Protein 7QOE (pdb70)

Foldseek 3Di:
DDFDDPDQAGDLNVVLLVVLCVQQVPPADFPDPHRPQVLLVQLLVQLVVVVHGNLLSSLSSCLCCQVPGPHPVVLVVCCVRPNDSSSVLSVLLDAPDPVVRLVVNLVSLLPDPDLSNLQSNLSSVLSVLVVLVVVCVPPNPVSQVRDPDGPVVVLVSLVSSLVSSVVSVHPPVRSVSSVVSSVVSVD

Nearest PDB structures (foldseek):
  7qoe-assembly1_A-2  TM=1.005E+00  e=1.254E-26  Leptospira levettii
  7qoc-assembly1_B  TM=9.471E-01  e=1.062E-11  Corynebacterium glutamicum ATCC 13032
  7qod-assembly1_B  TM=9.017E-01  e=1.263E-10  Corynebacterium glutamicum ATCC 13032
  4yf1-assembly2_D  TM=8.530E-01  e=5.612E-07  Listeria monocytogenes EGD-e
  7p1y-assembly2_DDD  TM=7.737E-01  e=1.092E-03  Treponema denticola ATCC 35405

Structure (mmCIF, N/CA/C/O backbone):
data_7QOE
#
_entry.id   7QOE
#
_cell.length_a   98.708
_cell.length_b   98.708
_cell.length_c   40.086
_cell.angle_alpha   90.000
_cell.angle_beta   90.000
_cell.angle_gamma   90.000
#
_symmetry.space_group_name_H-M   'P 42 21 2'
#
loop_
_entity.id
_entity.type
_entity.pdbx_description
1 polymer 'HDc domain-containing protein'
2 non-polymer 'MANGANESE (II) ION'
3 water water
#
loop_
_atom_site.group_PDB
_atom_site.id
_atom_site.type_symbol
_atom_site.label_atom_id
_atom_site.label_alt_id
_atom_site.label_comp_id
_atom_site.label_asym_id
_atom_site.label_entity_id
_atom_site.label_seq_id
_atom_site.pdbx_PDB_ins_code
_atom_site.Cartn_x
_atom_site.Cartn_y
_atom_site.Cartn_z
_atom_site.occupancy
_atom_site.B_iso_or_equiv
_atom_site.auth_seq_id
_atom_site.auth_comp_id
_atom_site.auth_asym_id
_atom_site.auth_atom_id
_atom_site.pdbx_PDB_model_num
ATOM 1 N N . GLN A 1 4 ? 91.624 25.194 3.336 1.00 51.95 4 GLN A N 1
ATOM 2 C CA . GLN A 1 4 ? 90.535 24.280 3.676 1.00 45.62 4 GLN A CA 1
ATOM 3 C C . GLN A 1 4 ? 90.615 23.931 5.157 1.00 44.79 4 GLN A C 1
ATOM 4 O O . GLN A 1 4 ? 90.286 22.819 5.580 1.00 42.27 4 GLN A O 1
ATOM 17 N N . VAL A 1 5 ? 91.073 24.904 5.946 1.00 39.95 5 VAL A N 1
ATOM 18 C CA . VAL A 1 5 ? 91.126 24.732 7.390 1.00 36.36 5 VAL A CA 1
ATOM 19 C C . VAL A 1 5 ? 89.732 24.442 7.929 1.00 34.22 5 VAL A C 1
ATOM 20 O O . VAL A 1 5 ? 88.740 25.042 7.500 1.00 38.56 5 VAL A O 1
ATOM 33 N N . ASP A 1 6 ? 89.646 23.511 8.874 1.00 31.53 6 ASP A N 1
ATOM 34 C CA . ASP A 1 6 ? 88.404 23.288 9.609 1.00 32.75 6 ASP A CA 1
ATOM 35 C C . ASP A 1 6 ? 88.440 24.152 10.863 1.00 32.06 6 ASP A C 1
ATOM 36 O O . ASP A 1 6 ? 89.249 23.912 11.768 1.00 33.07 6 ASP A O 1
ATOM 45 N N . SER A 1 7 ? 87.571 25.156 10.923 1.00 34.14 7 SER A N 1
ATOM 46 C CA . SER A 1 7 ? 87.529 26.011 12.100 1.00 32.06 7 SER A CA 1
ATOM 47 C C . SER A 1 7 ? 87.066 25.219 13.322 1.00 30.72 7 SER A C 1
ATOM 48 O O . SER A 1 7 ? 86.469 24.142 13.215 1.00 32.43 7 SER A O 1
ATOM 56 N N . TYR A 1 8 ? 87.340 25.778 14.498 1.00 27.87 8 TYR A N 1
ATOM 57 C CA . TYR A 1 8 ? 87.029 25.105 15.755 1.00 26.36 8 TYR A CA 1
ATOM 58 C C . TYR A 1 8 ? 85.554 25.290 16.104 1.00 28.77 8 TYR A C 1
ATOM 59 O O . TYR A 1 8 ? 85.086 26.423 16.277 1.00 28.16 8 TYR A O 1
ATOM 77 N N . ARG A 1 9 ? 84.838 24.173 16.211 1.00 29.85 9 ARG A N 1
ATOM 78 C CA . ARG A 1 9 ? 83.447 24.152 16.648 1.00 32.23 9 ARG A CA 1
ATOM 79 C C . ARG A 1 9 ? 82.591 25.234 15.987 1.00 32.12 9 ARG A C 1
ATOM 80 O O . ARG A 1 9 ? 81.967 26.052 16.679 1.00 33.65 9 ARG A O 1
ATOM 101 N N . PRO A 1 10 ? 82.547 25.281 14.657 1.00 32.99 10 PRO A N 1
ATOM 102 C CA . PRO A 1 10 ? 81.609 26.192 13.991 1.00 31.67 10 PRO A CA 1
ATOM 103 C C . PRO A 1 10 ? 80.185 25.698 14.169 1.00 30.34 10 PRO A C 1
ATOM 104 O O . PRO A 1 10 ? 79.929 24.499 14.314 1.00 33.50 10 PRO A O 1
ATOM 115 N N . LYS A 1 11 ? 79.241 26.637 14.143 1.00 31.63 11 LYS A N 1
ATOM 116 C CA . LYS A 1 11 ? 77.851 26.237 14.315 1.00 31.92 11 LYS A CA 1
ATOM 117 C C . LYS A 1 11 ? 77.417 25.292 13.195 1.00 27.98 11 LYS A C 1
ATOM 118 O O . LYS A 1 11 ? 76.780 24.268 13.456 1.00 31.48 11 LYS A O 1
ATOM 137 N N . LEU A 1 12 ? 77.765 25.611 11.942 1.00 26.30 12 LEU A N 1
ATOM 138 C CA . LEU A 1 12 ? 77.410 24.793 10.780 1.00 23.40 12 LEU A CA 1
ATOM 139 C C . LEU A 1 12 ? 78.710 24.212 10.231 1.00 24.46 12 LEU A C 1
ATOM 140 O O . LEU A 1 12 ? 79.453 24.893 9.514 1.00 26.58 12 LEU A O 1
ATOM 156 N N . GLY A 1 13 ? 78.973 22.951 10.577 1.00 23.40 13 GLY A N 1
ATOM 157 C CA . GLY A 1 13 ? 80.255 22.324 10.328 1.00 23.76 13 GLY A CA 1
ATOM 158 C C . GLY A 1 13 ? 80.208 21.088 9.450 1.00 23.28 13 GLY A C 1
ATOM 159 O O . GLY A 1 13 ? 79.425 21.038 8.497 1.00 22.19 13 GLY A O 1
ATOM 163 N N A LYS A 1 14 ? 81.029 20.081 9.779 0.52 24.30 14 LYS A N 1
ATOM 164 N N B LYS A 1 14 ? 81.029 20.084 9.783 0.48 24.34 14 LYS A N 1
ATOM 165 C CA A LYS A 1 14 ? 81.242 18.950 8.879 0.52 24.79 14 LYS A CA 1
ATOM 166 C CA B LYS A 1 14 ? 81.246 18.941 8.897 0.48 25.04 14 LYS A CA 1
ATOM 167 C C A LYS A 1 14 ? 79.942 18.241 8.518 0.52 22.18 14 LYS A C 1
ATOM 168 C C B LYS A 1 14 ? 79.941 18.251 8.519 0.48 22.31 14 LYS A C 1
ATOM 169 O O A LYS A 1 14 ? 79.735 17.876 7.352 0.52 21.53 14 LYS A O 1
ATOM 170 O O B LYS A 1 14 ? 79.728 17.905 7.350 0.48 21.46 14 LYS A O 1
ATOM 207 N N . LYS A 1 15 ? 79.067 18.009 9.500 1.00 21.67 15 LYS A N 1
ATOM 208 C CA . LYS A 1 15 ? 77.831 17.283 9.210 1.00 22.25 15 LYS A CA 1
ATOM 209 C C . LYS A 1 15 ? 76.910 18.104 8.314 1.00 18.79 15 LYS A C 1
ATOM 210 O O . LYS A 1 15 ? 76.243 17.553 7.432 1.00 19.66 15 LYS A O 1
ATOM 229 N N . 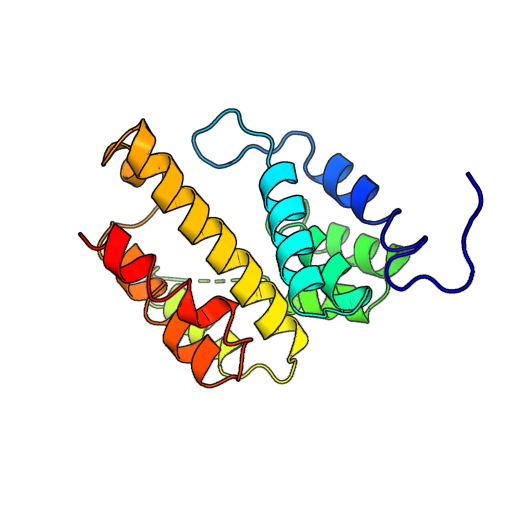PHE A 1 16 ? 76.829 19.416 8.554 1.00 18.59 16 PHE A N 1
ATOM 230 C CA . PHE A 1 16 ? 76.064 20.283 7.663 1.00 18.10 16 PHE A CA 1
ATOM 231 C C . PHE A 1 16 ? 76.614 20.219 6.243 1.00 17.34 16 PHE A C 1
ATOM 232 O O . PHE A 1 16 ? 75.846 20.164 5.271 1.00 18.12 16 PHE A O 1
ATOM 249 N N . ASN A 1 17 ? 77.945 20.216 6.096 1.00 18.53 17 ASN A N 1
ATOM 250 C CA . ASN A 1 17 ? 78.540 20.159 4.756 1.00 18.31 17 ASN A CA 1
ATOM 251 C C . ASN A 1 17 ? 78.239 18.828 4.088 1.00 18.32 17 ASN A C 1
ATOM 252 O O . ASN A 1 17 ? 77.986 18.772 2.878 1.00 19.87 17 ASN A O 1
ATOM 263 N N A GLU A 1 18 ? 78.267 17.743 4.851 0.67 18.69 18 GLU A N 1
ATOM 264 N N B GLU A 1 18 ? 78.239 17.748 4.867 0.33 19.11 18 GLU A N 1
ATOM 265 C CA A GLU A 1 18 ? 77.870 16.449 4.313 0.67 19.39 18 GLU A CA 1
ATOM 266 C CA B GLU A 1 18 ? 77.873 16.434 4.352 0.33 19.64 18 GLU A CA 1
ATOM 267 C C A GLU A 1 18 ? 76.410 16.467 3.883 0.67 17.28 18 GLU A C 1
ATOM 268 C C B GLU A 1 18 ? 76.401 16.375 3.967 0.33 19.16 18 GLU A C 1
ATOM 269 O O A GLU A 1 18 ? 76.049 15.872 2.855 0.67 16.90 18 GLU A O 1
ATOM 270 O O B GLU A 1 18 ? 76.034 15.641 3.039 0.33 22.54 18 GLU A O 1
ATOM 293 N N . ALA A 1 19 ? 75.552 17.147 4.656 1.00 17.72 19 ALA A N 1
ATOM 294 C CA . ALA A 1 19 ? 74.139 17.211 4.303 1.00 17.62 19 ALA A CA 1
ATOM 295 C C . ALA A 1 19 ? 73.907 18.034 3.040 1.00 17.37 19 ALA A C 1
ATOM 296 O O . ALA A 1 19 ? 72.994 17.729 2.259 1.00 18.05 19 ALA A O 1
ATOM 304 N N . LEU A 1 20 ? 74.676 19.110 2.844 1.00 17.46 20 LEU A N 1
ATOM 305 C CA . LEU A 1 20 ? 74.569 19.867 1.596 1.00 17.87 20 LEU A CA 1
ATOM 306 C C . LEU A 1 20 ? 74.784 18.958 0.396 1.00 17.77 20 LEU A C 1
ATOM 307 O O . LEU A 1 20 ? 74.014 18.982 -0.574 1.00 18.21 20 LEU A O 1
ATOM 323 N N . VAL A 1 21 ? 75.841 18.150 0.447 1.00 17.81 21 VAL A N 1
ATOM 324 C CA . VAL A 1 21 ? 76.167 17.268 -0.664 1.00 18.54 21 VAL A CA 1
ATOM 325 C C . VAL A 1 21 ? 75.116 16.182 -0.804 1.00 19.12 21 VAL A C 1
ATOM 326 O O . VAL A 1 21 ? 74.675 15.878 -1.920 1.00 18.87 21 VAL A O 1
ATOM 339 N N . PHE A 1 22 ? 74.706 15.572 0.317 1.00 18.30 22 PHE A N 1
ATOM 340 C CA . PHE A 1 22 ? 73.717 14.501 0.266 1.00 19.01 22 PHE A CA 1
ATOM 341 C C . PHE A 1 22 ? 72.400 14.995 -0.321 1.00 18.61 22 PHE A C 1
ATOM 342 O O . PHE A 1 22 ? 71.812 14.340 -1.192 1.00 19.48 22 PHE A O 1
ATOM 359 N N . ALA A 1 23 ? 71.932 16.164 0.122 1.00 18.26 23 ALA A N 1
ATOM 360 C CA . ALA A 1 23 ? 70.682 16.705 -0.403 1.00 17.63 23 ALA A CA 1
ATOM 361 C C . ALA A 1 23 ? 70.785 16.960 -1.905 1.00 18.01 23 ALA A C 1
ATOM 362 O O . ALA A 1 23 ? 69.857 16.653 -2.666 1.00 18.63 23 ALA A O 1
ATOM 369 N N . SER A 1 24 ? 71.905 17.527 -2.345 1.00 17.67 24 SER A N 1
ATOM 370 C CA . SER A 1 24 ? 72.068 17.854 -3.755 1.00 18.14 24 SER A CA 1
ATOM 371 C C . SER A 1 24 ? 72.174 16.599 -4.606 1.00 18.35 24 SER A C 1
ATOM 372 O O . SER A 1 24 ? 71.613 16.544 -5.709 1.00 19.36 24 SER A O 1
ATOM 380 N N . GLU A 1 25 ? 72.897 15.587 -4.125 1.00 18.99 25 GLU A N 1
ATOM 381 C CA . GLU A 1 25 ? 72.989 14.332 -4.862 1.00 19.76 25 GLU A CA 1
ATOM 382 C C . GLU A 1 25 ? 71.639 13.627 -4.907 1.00 19.70 25 GLU A C 1
ATOM 383 O O . GLU A 1 25 ? 71.213 13.138 -5.962 1.00 21.61 25 GLU A O 1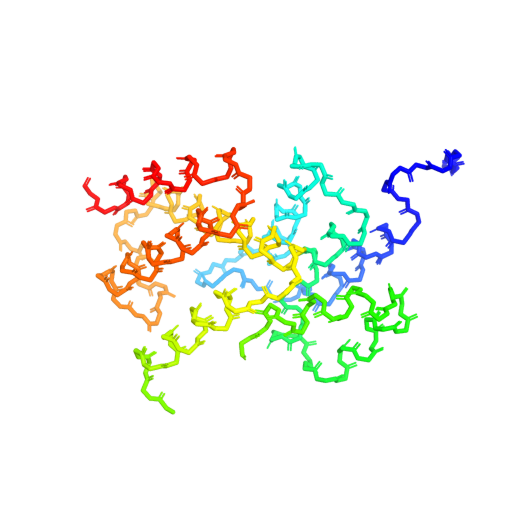
ATOM 395 N N . LEU A 1 26 ? 70.937 13.588 -3.781 1.00 20.23 26 LEU A N 1
ATOM 396 C CA . LEU A 1 26 ? 69.676 12.857 -3.717 1.00 21.26 26 LEU A CA 1
ATOM 397 C C . LEU A 1 26 ? 68.618 13.481 -4.621 1.00 21.17 26 LEU A C 1
ATOM 398 O O . LEU A 1 26 ? 67.855 12.757 -5.273 1.00 23.15 26 LEU A O 1
ATOM 414 N N . HIS A 1 27 ? 68.581 14.813 -4.699 1.00 19.61 27 HIS A N 1
ATOM 415 C CA . HIS A 1 27 ? 67.576 15.550 -5.451 1.00 19.02 27 HIS A CA 1
ATOM 416 C C . HIS A 1 27 ? 68.102 16.075 -6.790 1.00 21.07 27 HIS A C 1
ATOM 417 O O . HIS A 1 27 ? 67.459 16.937 -7.403 1.00 20.34 27 HIS A O 1
ATOM 431 N N . ALA A 1 28 ? 69.232 15.541 -7.268 1.00 20.99 28 ALA A N 1
ATOM 432 C CA . ALA A 1 28 ? 69.913 16.113 -8.430 1.00 21.93 28 ALA A CA 1
ATOM 433 C C . ALA A 1 28 ? 69.024 16.185 -9.662 1.00 22.79 28 ALA A C 1
ATOM 434 O O . ALA A 1 28 ? 69.157 17.115 -10.467 1.00 23.44 28 ALA A O 1
ATOM 441 N N . GLU A 1 29 ? 68.158 15.197 -9.855 1.00 23.36 29 GLU A N 1
ATOM 442 C CA . GLU A 1 29 ? 67.336 15.106 -11.052 1.00 24.59 29 GLU A CA 1
ATOM 443 C C . GLU A 1 29 ? 65.948 15.673 -10.863 1.00 24.16 29 GLU A C 1
ATOM 444 O O . GLU A 1 29 ? 65.170 15.708 -11.823 1.00 26.63 29 GLU A O 1
ATOM 456 N N . GLN A 1 30 ? 65.601 16.073 -9.645 1.00 21.28 30 GLN A N 1
ATOM 457 C CA . GLN A 1 30 ? 64.279 16.597 -9.360 1.00 21.65 30 GLN A CA 1
ATOM 458 C C . GLN A 1 30 ? 64.229 18.069 -9.746 1.00 21.23 30 GLN A C 1
ATOM 459 O O . GLN A 1 30 ? 65.212 18.804 -9.609 1.00 21.30 30 GLN A O 1
ATOM 473 N N A ARG A 1 31 ? 63.078 18.494 -10.244 0.49 21.91 31 ARG A N 1
ATOM 474 N N B ARG A 1 31 ? 63.070 18.499 -10.234 0.51 21.93 31 ARG A N 1
ATOM 475 C CA A ARG A 1 31 ? 62.857 19.880 -10.609 0.49 22.29 31 ARG A CA 1
ATOM 476 C CA B ARG A 1 31 ? 62.854 19.879 -10.635 0.51 22.85 31 ARG A CA 1
ATOM 477 C C A ARG A 1 31 ? 61.727 20.439 -9.757 0.49 22.47 31 ARG A C 1
ATOM 478 C C B ARG A 1 31 ? 61.677 20.454 -9.862 0.51 23.52 31 ARG A C 1
ATOM 479 O O A ARG A 1 31 ? 60.890 19.704 -9.226 0.49 24.14 31 ARG A O 1
ATOM 480 O O B ARG A 1 31 ? 60.741 19.734 -9.496 0.51 25.71 31 ARG A O 1
ATOM 521 N N . ARG A 1 32 ? 61.729 21.758 -9.606 1.00 22.55 32 ARG A N 1
ATOM 522 C CA . ARG A 1 32 ? 60.565 22.435 -9.057 1.00 23.61 32 ARG A CA 1
ATOM 523 C C . ARG A 1 32 ? 59.398 22.194 -10.014 1.00 24.86 32 ARG A C 1
ATOM 524 O O . ARG A 1 32 ? 59.552 22.258 -11.238 1.00 24.66 32 ARG A O 1
ATOM 545 N N . LYS A 1 33 ? 58.234 21.861 -9.459 1.00 28.15 33 LYS A N 1
ATOM 546 C CA . LYS A 1 33 ? 57.114 21.414 -10.284 1.00 28.59 33 LYS A CA 1
ATOM 547 C C . LYS A 1 33 ? 56.795 22.421 -11.384 1.00 27.53 33 LYS A C 1
ATOM 548 O O . LYS A 1 33 ? 56.647 23.620 -11.128 1.00 29.99 33 LYS A O 1
ATOM 567 N N . GLY A 1 34 ? 56.673 21.922 -12.614 1.00 28.13 34 GLY A N 1
ATOM 568 C CA . GLY A 1 34 ? 56.302 22.746 -13.746 1.00 29.12 34 GLY A CA 1
ATOM 569 C C . GLY A 1 34 ? 57.425 23.547 -14.358 1.00 30.45 34 GLY A C 1
ATOM 570 O O . GLY A 1 34 ? 57.164 24.361 -15.258 1.00 32.93 34 GLY A O 1
ATOM 574 N N . THR A 1 35 ? 58.666 23.328 -13.922 1.00 27.54 35 THR A N 1
ATOM 575 C CA . THR A 1 35 ? 59.792 24.150 -14.335 1.00 28.39 35 THR A CA 1
ATOM 576 C C . THR A 1 35 ? 60.992 23.276 -14.674 1.00 26.98 35 THR A C 1
ATOM 577 O O . THR A 1 35 ? 60.974 22.053 -14.490 1.00 27.30 35 THR A O 1
ATOM 588 N N . GLU A 1 36 ? 62.052 23.930 -15.151 1.00 26.22 36 GLU A N 1
ATOM 589 C CA . GLU A 1 36 ? 63.364 23.330 -15.329 1.00 27.00 36 GLU A CA 1
ATOM 590 C C . GLU A 1 36 ? 64.313 23.691 -14.188 1.00 26.32 36 GLU A C 1
ATOM 591 O O . GLU A 1 36 ? 65.522 23.492 -14.315 1.00 29.81 36 GLU A O 1
ATOM 603 N N A ILE A 1 37 ? 63.793 24.216 -13.083 0.65 24.78 37 ILE A N 1
ATOM 604 N N B ILE A 1 37 ? 63.791 24.221 -13.090 0.35 25.24 37 ILE A N 1
ATOM 605 C CA A ILE A 1 37 ? 64.632 24.715 -11.996 0.65 23.10 37 ILE A CA 1
ATOM 606 C CA B ILE A 1 37 ? 64.638 24.712 -12.001 0.35 24.03 37 ILE A CA 1
ATOM 607 C C A ILE A 1 37 ? 65.040 23.553 -11.096 0.65 21.20 37 ILE A C 1
ATOM 608 C C B ILE A 1 37 ? 65.043 23.532 -11.122 0.35 22.06 37 ILE A C 1
ATOM 609 O O A ILE A 1 37 ? 64.169 22.826 -10.600 0.65 20.80 37 ILE A O 1
ATOM 610 O O B ILE A 1 37 ? 64.165 22.790 -10.655 0.35 22.63 37 ILE A O 1
ATOM 641 N N . PRO A 1 38 ? 66.334 23.320 -10.878 1.00 20.92 38 PRO A N 1
ATOM 642 C CA . PRO A 1 38 ? 66.738 22.226 -9.976 1.00 20.34 38 PRO A CA 1
ATOM 643 C C . PRO A 1 38 ? 66.143 22.361 -8.576 1.00 18.79 38 PRO A C 1
ATOM 644 O O . PRO A 1 38 ? 66.168 23.433 -7.965 1.00 19.23 38 PRO A O 1
ATOM 655 N N . TYR A 1 39 ? 65.627 21.245 -8.067 1.00 18.80 39 TYR A N 1
ATOM 656 C CA . TYR A 1 39 ? 64.935 21.264 -6.781 1.00 18.06 39 TYR A CA 1
ATOM 657 C C . TYR A 1 39 ? 65.847 21.677 -5.628 1.00 17.13 39 TYR A C 1
ATOM 658 O O . TYR A 1 39 ? 65.369 22.196 -4.605 1.00 17.95 39 TYR A O 1
ATOM 676 N N . ILE A 1 40 ? 67.150 21.443 -5.754 1.00 17.71 40 ILE A N 1
ATOM 677 C CA . ILE A 1 40 ? 68.076 21.829 -4.692 1.00 18.05 40 ILE A CA 1
ATOM 678 C C . ILE A 1 40 ? 67.937 23.300 -4.341 1.00 16.63 40 ILE A C 1
ATOM 679 O O . ILE A 1 40 ? 68.203 23.691 -3.199 1.00 17.45 40 ILE A O 1
ATOM 695 N N . THR A 1 41 ? 67.498 24.141 -5.278 1.00 17.23 41 THR A N 1
ATOM 696 C CA . THR A 1 41 ? 67.325 25.556 -4.965 1.00 17.65 41 THR A CA 1
ATOM 697 C C . THR A 1 41 ? 66.362 25.747 -3.793 1.00 17.08 41 THR A C 1
ATOM 698 O O . THR A 1 41 ? 66.556 26.646 -2.968 1.00 18.32 41 THR A O 1
ATOM 709 N N . HIS A 1 42 ? 65.286 24.953 -3.744 1.00 17.08 42 HIS A N 1
ATOM 710 C CA . HIS A 1 42 ? 64.312 25.067 -2.659 1.00 17.23 42 HIS A CA 1
ATOM 711 C C . HIS A 1 42 ? 64.951 24.682 -1.334 1.00 16.70 42 HIS A C 1
ATOM 712 O O . HIS A 1 42 ? 64.750 25.352 -0.315 1.00 17.53 42 HIS A O 1
ATOM 726 N N . LEU A 1 43 ? 65.691 23.577 -1.322 1.00 16.78 43 LEU A N 1
ATOM 727 C CA . LEU A 1 43 ? 66.293 23.075 -0.096 1.00 16.31 43 LEU A CA 1
ATOM 728 C C . LEU A 1 43 ? 67.343 24.031 0.448 1.00 16.35 43 LEU A C 1
ATOM 729 O O . LEU A 1 43 ? 67.403 24.259 1.667 1.00 16.56 43 LEU A O 1
ATOM 745 N N . LEU A 1 44 ? 68.144 24.639 -0.430 1.00 16.49 44 LEU A N 1
ATOM 746 C CA . LEU A 1 44 ? 69.125 25.623 0.014 1.00 16.86 44 LEU A CA 1
ATOM 747 C C . LEU A 1 44 ? 68.433 26.838 0.607 1.00 16.32 44 LEU A C 1
ATOM 748 O O . LEU A 1 44 ? 68.874 27.378 1.631 1.00 17.13 44 LEU A O 1
ATOM 764 N N . ALA A 1 45 ? 67.341 27.282 -0.015 1.00 16.29 45 ALA A N 1
ATOM 765 C CA . ALA A 1 45 ? 66.606 28.442 0.473 1.00 16.75 45 ALA A CA 1
ATOM 766 C C . ALA A 1 45 ? 66.014 28.177 1.854 1.00 16.11 45 ALA A C 1
ATOM 767 O O . ALA A 1 45 ? 66.087 29.033 2.746 1.00 17.15 45 ALA A O 1
ATOM 774 N N . VAL A 1 46 ? 65.435 26.991 2.049 1.00 16.59 46 VAL A N 1
ATOM 775 C CA . VAL A 1 46 ? 64.842 26.640 3.339 1.00 16.19 46 VAL A CA 1
ATOM 776 C C . VAL A 1 46 ? 65.919 26.544 4.405 1.00 16.41 46 VAL A C 1
ATOM 777 O O . VAL A 1 46 ? 65.747 27.056 5.522 1.00 17.07 46 VAL A O 1
ATOM 790 N N . ALA A 1 47 ? 67.046 25.906 4.094 1.00 16.67 47 ALA A N 1
ATOM 791 C CA . ALA A 1 47 ? 68.152 25.832 5.047 1.00 16.97 47 ALA A CA 1
ATOM 792 C C . ALA A 1 47 ? 68.637 27.224 5.432 1.00 16.42 47 ALA A C 1
ATOM 793 O O . ALA A 1 47 ? 68.901 27.494 6.613 1.00 17.01 47 ALA A O 1
ATOM 800 N N . SER A 1 48 ? 68.753 28.124 4.453 1.00 16.88 48 SER A N 1
ATOM 801 C CA . SER A 1 48 ? 69.145 29.502 4.721 1.00 16.37 48 SER A CA 1
ATOM 802 C C . SER A 1 48 ? 68.181 30.177 5.685 1.00 16.37 48 SER A C 1
ATOM 803 O O . SER A 1 48 ? 68.612 30.815 6.652 1.00 17.49 48 SER A O 1
ATOM 811 N N . ILE A 1 49 ? 66.875 30.075 5.421 1.00 16.49 49 ILE A N 1
ATOM 812 C CA . ILE A 1 49 ? 65.881 30.710 6.282 1.00 16.44 49 ILE A CA 1
ATOM 813 C C . ILE A 1 49 ? 65.986 30.171 7.705 1.00 16.73 49 ILE A C 1
ATOM 814 O O . ILE A 1 49 ? 65.968 30.935 8.679 1.00 17.94 49 ILE A O 1
ATOM 830 N N . ILE A 1 50 ? 66.111 28.852 7.850 1.00 16.31 50 ILE A N 1
ATOM 831 C CA . ILE A 1 50 ? 66.215 28.256 9.181 1.00 16.14 50 ILE A CA 1
ATOM 832 C C . ILE A 1 50 ? 67.443 28.802 9.893 1.00 16.91 50 ILE A C 1
ATOM 833 O O . ILE A 1 50 ? 67.384 29.167 11.075 1.00 17.95 50 ILE A O 1
ATOM 849 N N . GLY A 1 51 ? 68.583 28.847 9.206 1.00 17.51 51 GLY A N 1
ATOM 850 C CA . GLY A 1 51 ? 69.781 29.404 9.813 1.00 18.02 51 GLY A CA 1
ATOM 851 C C . GLY A 1 51 ? 69.614 30.849 10.239 1.00 17.77 51 GLY A C 1
ATOM 852 O O . GLY A 1 51 ? 70.078 31.249 11.313 1.00 19.43 51 GLY A O 1
ATOM 856 N N . GLU A 1 52 ? 68.942 31.650 9.415 1.00 18.02 52 GLU A N 1
ATOM 857 C CA . GLU A 1 52 ? 68.717 33.054 9.735 1.00 18.57 52 GLU A CA 1
ATOM 858 C C . GLU A 1 52 ? 67.805 33.247 10.940 1.00 20.21 52 GLU A C 1
ATOM 859 O O . GLU A 1 52 ? 67.849 34.314 11.565 1.00 22.73 52 GLU A O 1
ATOM 871 N N . CYS A 1 53 ? 66.979 32.262 11.260 1.00 19.65 53 CYS A N 1
ATOM 872 C CA . CYS A 1 53 ? 66.149 32.274 12.462 1.00 20.61 53 CYS A CA 1
ATOM 873 C C . CYS A 1 53 ? 66.868 31.717 13.678 1.00 21.71 53 CYS A C 1
ATOM 874 O O . CYS A 1 53 ? 66.227 31.492 14.717 1.00 25.92 53 CYS A O 1
ATOM 882 N N . GLY A 1 54 ? 68.173 31.501 13.581 1.00 20.98 54 GLY A N 1
ATOM 883 C CA . GLY A 1 54 ? 68.937 30.975 14.686 1.00 21.97 54 GLY A CA 1
ATOM 884 C C . GLY A 1 54 ? 68.878 29.475 14.818 1.00 22.27 54 GLY A C 1
ATOM 885 O O . GLY A 1 54 ? 69.182 28.938 15.887 1.00 23.73 54 GLY A O 1
ATOM 889 N N . GLY A 1 55 ? 68.487 28.776 13.763 1.00 20.71 55 GLY A N 1
ATOM 890 C CA . GLY A 1 55 ? 68.374 27.339 13.838 1.00 20.27 55 GLY A CA 1
ATOM 891 C C . GLY A 1 55 ? 69.688 26.673 14.191 1.00 19.69 55 GLY A C 1
ATOM 892 O O . GLY A 1 55 ? 70.773 27.137 13.833 1.00 21.02 55 GLY A O 1
ATOM 896 N N . SER A 1 56 ? 69.574 25.546 14.887 1.00 18.71 56 SER A N 1
ATOM 897 C CA . SER A 1 56 ? 70.725 24.722 15.197 1.00 19.80 56 SER A CA 1
ATOM 898 C C . SER A 1 56 ? 71.189 23.972 13.947 1.00 19.48 56 SER A C 1
ATOM 899 O O . SER A 1 56 ? 70.489 23.913 12.925 1.00 19.18 56 SER A O 1
ATOM 907 N N . GLU A 1 57 ? 72.361 23.343 14.046 1.00 20.04 57 GLU A N 1
ATOM 908 C CA . GLU A 1 57 ? 72.834 22.518 12.933 1.00 19.18 57 GLU A CA 1
ATOM 909 C C . GLU A 1 57 ? 71.837 21.410 12.617 1.00 18.30 57 GLU A C 1
ATOM 910 O O . GLU A 1 57 ? 71.543 21.142 11.446 1.00 18.79 57 GLU A O 1
ATOM 922 N N . VAL A 1 58 ? 71.286 20.765 13.645 1.00 18.40 58 VAL A N 1
ATOM 923 C CA . VAL A 1 58 ? 70.296 19.715 13.428 1.00 18.70 58 VAL A CA 1
ATOM 924 C C . VAL A 1 58 ? 69.108 20.266 12.65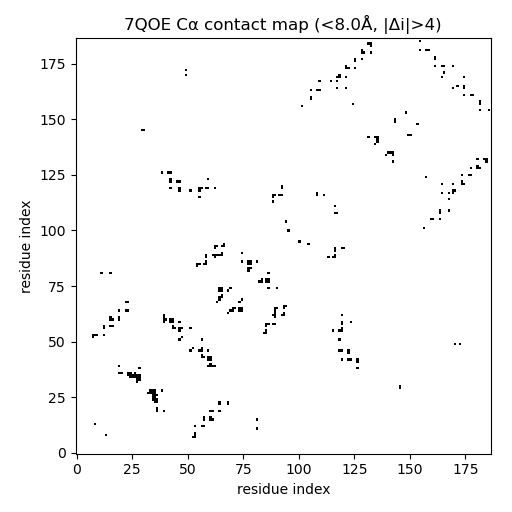1 1.00 17.51 58 VAL A C 1
ATOM 925 O O . VAL A 1 58 ? 68.594 19.629 11.718 1.00 17.90 58 VAL A O 1
ATOM 938 N N . GLU A 1 59 ? 68.664 21.471 13.007 1.00 17.48 59 GLU A N 1
ATOM 939 C CA . GLU A 1 59 ? 67.495 22.048 12.352 1.00 17.56 59 GLU A CA 1
ATOM 940 C C . GLU A 1 59 ? 67.794 22.441 10.903 1.00 16.90 59 GLU A C 1
ATOM 941 O O . GLU A 1 59 ? 66.957 22.236 10.008 1.00 17.35 59 GLU A O 1
ATOM 953 N N . VAL A 1 60 ? 68.966 23.018 10.648 1.00 17.40 60 VAL A N 1
ATOM 954 C CA . VAL A 1 60 ? 69.325 23.393 9.278 1.00 16.41 60 VAL A CA 1
ATOM 955 C C . VAL A 1 60 ? 69.445 22.149 8.416 1.00 15.96 60 VAL A C 1
ATOM 956 O O . VAL A 1 60 ? 68.978 22.129 7.265 1.00 17.37 60 VAL A O 1
ATOM 969 N N . ILE A 1 61 ? 70.057 21.090 8.940 1.00 17.28 61 ILE A N 1
ATOM 970 C CA . ILE A 1 61 ? 70.160 19.837 8.195 1.00 17.07 61 ILE A CA 1
ATOM 971 C C . ILE A 1 61 ? 68.777 19.268 7.905 1.00 16.42 61 ILE A C 1
ATOM 972 O O . ILE A 1 61 ? 68.486 18.832 6.783 1.00 17.45 61 ILE A O 1
ATOM 988 N N . ALA A 1 62 ? 67.906 19.243 8.912 1.00 17.08 62 ALA A N 1
ATOM 989 C CA . ALA A 1 62 ? 66.545 18.788 8.671 1.00 16.62 62 ALA A CA 1
ATOM 990 C C . ALA A 1 62 ? 65.877 19.615 7.574 1.00 17.48 62 ALA A C 1
ATOM 991 O O . ALA A 1 62 ? 65.090 19.085 6.776 1.00 18.23 62 ALA A O 1
ATOM 998 N N . GLY A 1 63 ? 66.178 20.919 7.518 1.00 17.08 63 GLY A N 1
ATOM 999 C CA . GLY A 1 63 ? 65.645 21.743 6.445 1.00 17.33 63 GLY A CA 1
ATOM 1000 C C . GLY A 1 63 ? 66.131 21.299 5.078 1.00 17.20 63 GLY A C 1
ATOM 1001 O O . GLY A 1 63 ? 65.358 21.241 4.116 1.00 17.90 63 GLY A O 1
ATOM 1005 N N . LEU A 1 64 ? 67.427 21.010 4.959 1.00 16.36 64 LEU A N 1
ATOM 1006 C CA . LEU A 1 64 ? 67.943 20.504 3.693 1.00 17.07 64 LEU A CA 1
ATOM 1007 C C . LEU A 1 64 ? 67.273 19.203 3.285 1.00 17.08 64 LEU A C 1
ATOM 1008 O O . LEU A 1 64 ? 67.128 18.930 2.085 1.00 17.73 64 LEU A O 1
ATOM 1024 N N . LEU A 1 65 ? 66.870 18.387 4.251 1.00 17.07 65 LEU A N 1
ATOM 1025 C CA . LEU A 1 65 ? 66.396 17.035 4.006 1.00 17.25 65 LEU A CA 1
ATOM 1026 C C . LEU A 1 65 ? 64.889 16.875 4.181 1.00 17.39 65 LEU A C 1
ATOM 1027 O O . LEU A 1 65 ? 64.390 15.749 4.122 1.00 18.97 65 LEU A O 1
ATOM 1043 N N . HIS A 1 66 ? 64.144 17.973 4.331 1.00 18.93 66 HIS A N 1
ATOM 1044 C CA . HIS A 1 66 ? 62.750 17.837 4.741 1.00 20.13 66 HIS A CA 1
ATOM 1045 C C . HIS A 1 66 ? 61.876 17.202 3.664 1.00 20.14 66 HIS A C 1
ATOM 1046 O O . HIS A 1 66 ? 60.798 16.699 3.993 1.00 21.32 66 HIS A O 1
ATOM 1060 N N . ASP A 1 67 ? 62.295 17.217 2.391 1.00 19.87 67 ASP A N 1
ATOM 1061 C CA . ASP A 1 67 ? 61.543 16.587 1.310 1.00 20.53 67 ASP A CA 1
ATOM 1062 C C . ASP A 1 67 ? 62.147 15.259 0.850 1.00 20.76 67 ASP A C 1
ATOM 1063 O O . ASP A 1 67 ? 61.655 14.665 -0.114 1.00 22.24 67 ASP A O 1
ATOM 1072 N N . SER A 1 68 ? 63.158 14.750 1.556 1.00 20.80 68 SER A N 1
ATOM 1073 C CA A SER A 1 68 ? 63.920 13.610 1.059 0.63 21.34 68 SER A CA 1
ATOM 1074 C CA B SER A 1 68 ? 63.919 13.612 1.051 0.37 21.04 68 SER A CA 1
ATOM 1075 C C . SER A 1 68 ? 63.145 12.306 1.186 1.00 21.98 68 SER A C 1
ATOM 1076 O O . SER A 1 68 ? 63.285 11.411 0.347 1.00 23.17 68 SER A O 1
ATOM 1091 N N . VAL A 1 69 ? 62.366 12.155 2.260 1.00 23.15 69 VAL A N 1
ATOM 1092 C CA . VAL A 1 69 ? 61.603 10.924 2.461 1.00 24.95 69 VAL A CA 1
ATOM 1093 C C . VAL A 1 69 ? 60.382 10.901 1.551 1.00 25.29 69 VAL A C 1
ATOM 1094 O O . VAL A 1 69 ? 60.083 9.880 0.915 1.00 26.26 69 VAL A O 1
ATOM 1107 N N . GLU A 1 70 ? 59.686 12.035 1.440 1.00 25.81 70 GLU A N 1
ATOM 1108 C CA . GLU A 1 70 ? 58.519 12.114 0.569 1.00 28.15 70 GLU A CA 1
ATOM 1109 C C . GLU A 1 70 ? 58.899 11.908 -0.892 1.00 26.04 70 GLU A C 1
ATOM 1110 O O . GLU A 1 70 ? 58.228 11.164 -1.617 1.00 28.90 70 GLU A O 1
ATOM 1122 N N . ASP A 1 71 ? 59.969 12.569 -1.348 1.00 25.12 71 ASP A N 1
ATOM 1123 C CA . ASP A 1 71 ? 60.252 12.659 -2.778 1.00 25.52 71 ASP A CA 1
ATOM 1124 C C . ASP A 1 71 ? 61.385 11.755 -3.256 1.00 25.02 71 ASP A C 1
ATOM 1125 O O . ASP A 1 71 ? 61.525 11.558 -4.474 1.00 24.79 71 ASP A O 1
ATOM 1134 N N . GLN A 1 72 ? 62.219 11.232 -2.357 1.00 25.06 72 GLN A N 1
ATOM 1135 C CA . GLN A 1 72 ? 63.452 10.574 -2.781 1.00 23.64 72 GLN A CA 1
ATOM 1136 C C . GLN A 1 72 ? 63.745 9.297 -2.005 1.00 24.27 72 GLN A C 1
ATOM 1137 O O . GLN A 1 72 ? 64.900 9.014 -1.668 1.00 26.18 72 GLN A O 1
ATOM 1151 N N . GLY A 1 73 ? 62.720 8.490 -1.730 1.00 26.92 73 GLY A N 1
ATOM 1152 C CA . GLY A 1 73 ? 62.981 7.112 -1.367 1.00 26.70 73 GLY A CA 1
ATOM 1153 C C . GLY A 1 73 ? 62.373 6.571 -0.086 1.00 28.04 73 GLY A C 1
ATOM 1154 O O . GLY A 1 73 ? 62.660 5.430 0.291 1.00 31.11 73 GLY A O 1
ATOM 1158 N N . GLY A 1 74 ? 61.570 7.366 0.615 1.00 26.96 74 GLY A N 1
ATOM 1159 C CA . GLY A 1 74 ? 60.780 6.817 1.705 1.00 27.95 74 GLY A CA 1
ATOM 1160 C C . GLY A 1 74 ? 61.626 6.255 2.832 1.00 27.02 74 GLY A C 1
ATOM 1161 O O . GLY A 1 74 ? 62.601 6.865 3.281 1.00 26.14 74 GLY A O 1
ATOM 1165 N N . GLN A 1 75 ? 61.249 5.065 3.304 1.00 30.22 75 GLN A N 1
ATOM 1166 C CA . GLN A 1 75 ? 61.841 4.535 4.531 1.00 30.30 75 GLN A CA 1
ATOM 1167 C C . GLN A 1 75 ? 63.311 4.173 4.349 1.00 27.20 75 GLN A C 1
ATOM 1168 O O . GLN A 1 75 ? 64.099 4.315 5.291 1.00 26.62 75 GLN A O 1
ATOM 1182 N N . GLU A 1 76 ? 63.714 3.739 3.152 1.00 28.03 76 GLU A N 1
ATOM 1183 C CA . GLU A 1 76 ? 65.126 3.431 2.935 1.00 27.92 76 GLU A CA 1
ATOM 1184 C C . GLU A 1 76 ? 65.975 4.694 3.027 1.00 26.20 76 GLU A C 1
ATOM 1185 O O . GLU A 1 76 ? 67.092 4.670 3.560 1.00 24.72 76 GLU A O 1
ATOM 1197 N N . THR A 1 77 ? 65.455 5.814 2.525 1.00 23.55 77 THR A N 1
ATOM 1198 C CA . THR A 1 77 ? 66.166 7.083 2.646 1.00 22.30 77 THR A CA 1
ATOM 1199 C C . THR A 1 77 ? 66.200 7.558 4.094 1.00 21.49 77 THR A C 1
ATOM 1200 O O . THR A 1 77 ? 67.217 8.088 4.554 1.00 22.15 77 THR A O 1
ATOM 1211 N N . LEU A 1 78 ? 65.114 7.351 4.840 1.00 21.95 78 LEU A N 1
ATOM 1212 C CA . LEU A 1 78 ? 65.123 7.699 6.256 1.00 21.98 78 LEU A CA 1
ATOM 1213 C C . LEU A 1 78 ? 66.236 6.964 6.992 1.00 21.51 78 LEU A C 1
ATOM 1214 O O . LEU A 1 78 ? 66.916 7.543 7.848 1.00 21.58 78 LEU A O 1
ATOM 1230 N N . GLU A 1 79 ? 66.447 5.690 6.659 1.00 22.55 79 GLU A N 1
ATOM 1231 C CA . GLU A 1 79 ? 67.504 4.929 7.317 1.00 22.70 79 GLU A CA 1
ATOM 1232 C C . GLU A 1 79 ? 68.876 5.500 6.981 1.00 21.32 79 GLU A C 1
ATOM 1233 O O . GLU A 1 79 ? 69.753 5.571 7.851 1.00 21.91 79 GLU A O 1
ATOM 1245 N N . ILE A 1 80 ? 69.078 5.929 5.734 1.00 21.54 80 ILE A N 1
ATOM 1246 C CA . ILE A 1 80 ? 70.337 6.574 5.376 1.00 22.33 80 ILE A CA 1
ATOM 1247 C C . ILE A 1 80 ? 70.520 7.868 6.164 1.00 20.91 80 ILE A C 1
ATOM 1248 O O . ILE A 1 80 ? 71.632 8.188 6.606 1.00 20.86 80 ILE A O 1
ATOM 1264 N N . ILE A 1 81 ? 69.441 8.645 6.330 1.00 20.10 81 ILE A N 1
ATOM 1265 C CA . ILE A 1 81 ? 69.523 9.879 7.108 1.00 19.69 81 ILE A CA 1
ATOM 1266 C C . ILE A 1 81 ? 69.956 9.581 8.536 1.00 19.47 81 ILE A C 1
ATOM 1267 O O . ILE A 1 81 ? 70.812 10.274 9.096 1.00 19.66 81 ILE A O 1
ATOM 1283 N N . LYS A 1 82 ? 69.398 8.527 9.136 1.00 19.69 82 LYS A N 1
ATOM 1284 C CA . LYS A 1 82 ? 69.806 8.143 10.482 1.00 20.07 82 LYS A CA 1
ATOM 1285 C C . LYS A 1 82 ? 71.292 7.820 10.513 1.00 19.99 82 LYS A C 1
ATOM 1286 O O . LYS A 1 82 ? 72.021 8.233 11.427 1.00 21.18 82 LYS A O 1
ATOM 1305 N N . GLN A 1 83 ? 71.756 7.050 9.525 1.00 20.08 83 GLN A N 1
ATOM 1306 C CA . GLN A 1 83 ? 73.153 6.629 9.507 1.00 20.46 83 GLN A CA 1
ATOM 1307 C C . GLN A 1 83 ? 74.093 7.814 9.361 1.00 19.85 83 GLN A C 1
ATOM 1308 O O . GLN A 1 83 ? 75.143 7.864 10.010 1.00 21.12 83 GLN A O 1
ATOM 1322 N N . LYS A 1 84 ? 73.746 8.770 8.501 1.00 19.81 84 LYS A N 1
ATOM 1323 C CA . LYS A 1 84 ? 74.645 9.878 8.240 1.00 19.71 84 LYS A CA 1
ATOM 1324 C C . LYS A 1 84 ? 74.508 11.010 9.240 1.00 19.11 84 LYS A C 1
ATOM 1325 O O . LYS A 1 84 ? 75.518 11.622 9.599 1.00 21.99 84 LYS A O 1
ATOM 1344 N N . PHE A 1 85 ? 73.276 11.319 9.671 1.00 18.29 85 PHE A N 1
ATOM 1345 C CA . PHE A 1 85 ? 72.974 12.547 10.394 1.00 18.77 85 PHE A CA 1
ATOM 1346 C C . PHE A 1 85 ? 72.316 12.325 11.737 1.00 18.75 85 PHE A C 1
ATOM 1347 O O . PHE A 1 85 ? 72.153 13.295 12.481 1.00 20.14 85 PHE A O 1
ATOM 1364 N N . GLY A 1 86 ? 71.974 11.093 12.081 1.00 19.61 86 GLY A N 1
ATOM 1365 C CA . GLY A 1 86 ? 71.459 10.770 13.393 1.00 19.64 86 GLY A CA 1
ATOM 1366 C C . GLY A 1 86 ? 69.942 10.757 13.440 1.00 19.65 86 GLY A C 1
ATOM 1367 O O . GLY A 1 86 ? 69.239 11.206 12.525 1.00 19.91 86 GLY A O 1
ATOM 1371 N N . ASN A 1 87 ? 69.443 10.247 14.564 1.00 20.77 87 ASN A N 1
ATOM 1372 C CA . ASN A 1 87 ? 68.014 10.044 14.716 1.00 20.63 87 ASN A CA 1
ATOM 1373 C C . ASN A 1 87 ? 67.246 11.321 15.009 1.00 20.30 87 ASN A C 1
ATOM 1374 O O . ASN A 1 87 ? 66.051 11.369 14.724 1.00 21.83 87 ASN A O 1
ATOM 1385 N N . GLU A 1 88 ? 67.885 12.348 15.571 1.00 20.43 88 GLU A N 1
ATOM 1386 C CA . GLU A 1 88 ? 67.162 13.591 15.817 1.00 20.06 88 GLU A CA 1
ATOM 1387 C C . GLU A 1 88 ? 66.783 14.264 14.502 1.00 19.69 88 GLU A C 1
ATOM 1388 O O . GLU A 1 88 ? 65.637 14.696 14.317 1.00 20.55 88 GLU A O 1
ATOM 1400 N N . VAL A 1 89 ? 67.742 14.372 13.580 1.00 18.76 89 VAL A N 1
ATOM 1401 C CA . VAL A 1 89 ? 67.432 14.872 12.246 1.00 18.69 89 VAL A CA 1
ATOM 1402 C C . VAL A 1 89 ? 66.345 14.016 11.612 1.00 18.61 89 VAL A C 1
ATOM 1403 O O . VAL A 1 89 ? 65.365 14.530 11.053 1.00 19.05 89 VAL A O 1
ATOM 1416 N N . ALA A 1 90 ? 66.512 12.691 11.666 1.00 19.46 90 ALA A N 1
ATOM 1417 C CA . ALA A 1 90 ? 65.543 11.811 11.014 1.00 19.85 90 ALA A CA 1
ATOM 1418 C C . ALA A 1 90 ? 64.145 12.018 11.589 1.00 19.62 90 ALA A C 1
ATOM 1419 O O . ALA A 1 90 ? 63.155 12.027 10.848 1.00 20.51 90 ALA A O 1
ATOM 1426 N N . GLU A 1 91 ? 64.044 12.222 12.906 1.00 20.04 91 GLU A N 1
ATOM 1427 C CA . GLU A 1 91 ? 62.740 12.394 13.528 1.00 20.52 91 GLU A CA 1
ATOM 1428 C C . GLU A 1 91 ? 62.067 13.694 13.106 1.00 19.79 91 GLU A C 1
ATOM 1429 O O . GLU A 1 91 ? 60.837 13.724 12.955 1.00 21.34 91 GLU A O 1
ATOM 1441 N N . ILE A 1 92 ? 62.839 14.765 12.892 1.00 19.21 92 ILE A N 1
ATOM 1442 C CA . ILE A 1 92 ? 62.247 15.996 12.388 1.00 19.45 92 ILE A CA 1
ATOM 1443 C C . ILE A 1 92 ? 61.736 15.780 10.979 1.00 19.84 92 ILE A C 1
ATOM 1444 O O . ILE A 1 92 ? 60.606 16.153 10.644 1.00 20.48 92 ILE A O 1
ATOM 1460 N N . VAL A 1 93 ? 62.563 15.156 10.137 1.00 18.78 93 VAL A N 1
ATOM 1461 C CA . VAL A 1 93 ? 62.174 14.912 8.752 1.00 20.54 93 VAL A CA 1
ATOM 1462 C C . VAL A 1 93 ? 60.904 14.074 8.698 1.00 21.05 93 VAL A C 1
ATOM 1463 O O . VAL A 1 93 ? 59.971 14.377 7.945 1.00 22.33 93 VAL A O 1
ATOM 1476 N N . LEU A 1 94 ? 60.848 13.006 9.492 1.00 21.70 94 LEU A N 1
ATOM 1477 C CA . LEU A 1 94 ? 59.682 12.133 9.458 1.00 24.09 94 LEU A CA 1
ATOM 1478 C C . LEU A 1 94 ? 58.436 12.866 9.938 1.00 24.64 94 LEU A C 1
ATOM 1479 O O . LEU A 1 94 ? 57.360 12.723 9.349 1.00 25.18 94 LEU A O 1
ATOM 1495 N N . GLU A 1 95 ? 58.562 13.671 11.000 1.00 24.69 95 GLU A N 1
ATOM 1496 C CA . GLU A 1 95 ? 57.392 14.375 11.515 1.00 25.79 95 GLU A CA 1
ATOM 1497 C C . GLU A 1 95 ? 56.919 15.458 10.547 1.00 26.23 95 GLU A C 1
ATOM 1498 O O . GLU A 1 95 ? 55.728 15.797 10.527 1.00 29.82 95 GLU A O 1
ATOM 1510 N N . CYS A 1 96 ? 57.831 16.015 9.748 1.00 25.08 96 CYS A N 1
ATOM 1511 C CA . CYS A 1 96 ? 57.432 16.958 8.711 1.00 26.81 96 CYS A CA 1
ATOM 1512 C C . CYS A 1 96 ? 56.718 16.263 7.561 1.00 26.79 96 CYS A C 1
ATOM 1513 O O . CYS A 1 96 ? 55.858 16.869 6.910 1.00 29.15 96 CYS A O 1
ATOM 1521 N N . SER A 1 97 ? 57.063 15.005 7.296 1.00 30.29 97 SER A N 1
ATOM 1522 C CA . SER A 1 97 ? 56.527 14.296 6.144 1.00 31.04 97 SER A CA 1
ATOM 1523 C C . SER A 1 97 ? 55.042 13.997 6.338 1.00 34.80 97 SER A C 1
ATOM 1524 O O . SER A 1 97 ? 54.554 13.837 7.459 1.00 37.23 97 SER A O 1
ATOM 1532 N N . ASP A 1 98 ? 54.322 13.920 5.224 1.00 40.42 98 ASP A N 1
ATOM 1533 C CA . ASP A 1 98 ? 52.871 13.741 5.264 1.00 45.83 98 ASP A CA 1
ATOM 1534 C C . ASP A 1 98 ? 52.486 12.295 4.952 1.00 51.56 98 ASP A C 1
ATOM 1535 O O . ASP A 1 98 ? 52.989 11.692 4.001 1.00 53.78 98 ASP A O 1
ATOM 1544 N N . PRO A 1 105 ? 42.077 8.915 0.614 1.00 57.39 105 PRO A N 1
ATOM 1545 C CA . PRO A 1 105 ? 41.276 9.827 1.444 1.00 53.65 105 PRO A CA 1
ATOM 1546 C C . PRO A 1 105 ? 41.078 11.192 0.780 1.00 47.10 105 PRO A C 1
ATOM 1547 O O . PRO A 1 105 ? 41.988 11.652 0.094 1.00 49.41 105 PRO A O 1
ATOM 1558 N N . PRO A 1 106 ? 39.921 11.828 0.988 1.00 44.90 106 PRO A N 1
ATOM 1559 C CA . PRO A 1 106 ? 39.644 13.092 0.286 1.00 40.93 106 PRO A CA 1
ATOM 1560 C C . PRO A 1 106 ? 40.682 14.156 0.616 1.00 35.56 106 PRO A C 1
ATOM 1561 O O . PRO A 1 106 ? 41.172 14.243 1.743 1.00 34.94 106 PRO A O 1
ATOM 1572 N N . TRP A 1 107 ? 40.990 14.979 -0.383 1.00 33.06 107 TRP A N 1
ATOM 1573 C CA . TRP A 1 107 ? 42.001 16.022 -0.259 1.00 29.97 107 TRP A CA 1
ATOM 1574 C C . TRP A 1 107 ? 41.805 16.868 0.992 1.00 29.26 107 TRP A C 1
ATOM 1575 O O . TRP A 1 107 ? 42.746 17.070 1.771 1.00 28.44 107 TRP A O 1
ATOM 1596 N N A LYS A 1 108 ? 40.591 17.382 1.210 0.53 28.89 108 LYS A N 1
ATOM 1597 N N B LYS A 1 108 ? 40.586 17.373 1.193 0.47 29.83 108 LYS A N 1
ATOM 1598 C CA A LYS A 1 108 ? 40.395 18.311 2.321 0.53 29.71 108 LYS A CA 1
ATOM 1599 C CA B LYS A 1 108 ? 40.317 18.277 2.304 0.47 31.73 108 LYS A CA 1
ATOM 1600 C C A LYS A 1 108 ? 40.571 17.627 3.670 0.53 30.68 108 LYS A C 1
ATOM 1601 C C B LYS A 1 108 ? 40.602 17.613 3.641 0.47 31.69 108 LYS A C 1
ATOM 1602 O O A LYS A 1 108 ? 40.989 18.276 4.638 0.53 31.75 108 LYS A O 1
ATOM 1603 O O B LYS A 1 108 ? 41.123 18.251 4.566 0.47 32.29 108 LYS A O 1
ATOM 1640 N N . GLU A 1 109 ? 40.285 16.326 3.756 1.00 31.78 109 GLU A N 1
ATOM 1641 C CA . GLU A 1 109 ? 40.506 15.620 5.016 1.00 35.10 109 GLU A CA 1
ATOM 1642 C C . GLU A 1 109 ? 41.987 15.348 5.230 1.00 33.03 109 GLU A C 1
ATOM 1643 O O . GLU A 1 109 ? 42.471 15.404 6.364 1.00 33.21 109 GLU A O 1
ATOM 1655 N N . ARG A 1 110 ? 42.729 15.058 4.161 1.00 30.65 110 ARG A N 1
ATOM 1656 C CA . ARG A 1 110 ? 44.175 14.910 4.294 1.00 31.52 110 ARG A CA 1
ATOM 1657 C C . ARG A 1 110 ? 44.821 16.210 4.761 1.00 29.63 110 ARG A C 1
ATOM 1658 O O . ARG A 1 110 ? 45.707 16.198 5.622 1.00 28.93 110 ARG A O 1
ATOM 1679 N N . LYS A 1 111 ? 44.387 17.345 4.215 1.00 27.70 111 LYS A N 1
ATOM 1680 C CA . LYS A 1 111 ? 44.925 18.633 4.635 1.00 26.44 111 LYS A CA 1
ATOM 1681 C C . LYS A 1 111 ? 44.618 18.880 6.106 1.00 27.28 111 LYS A C 1
ATOM 1682 O O . LYS A 1 111 ? 45.490 19.295 6.880 1.00 26.89 111 LYS A O 1
ATOM 1701 N N . THR A 1 112 ? 43.372 18.631 6.507 1.00 28.68 112 THR A N 1
ATOM 1702 C CA . THR A 1 112 ? 42.985 18.823 7.900 1.00 30.81 112 THR A CA 1
ATOM 1703 C C . THR A 1 112 ? 43.805 17.923 8.813 1.00 30.07 112 THR A C 1
ATOM 1704 O O . THR A 1 112 ? 44.236 18.350 9.890 1.00 30.66 112 THR A O 1
ATOM 1715 N N . ALA A 1 113 ? 44.046 16.680 8.396 1.00 28.52 113 ALA A N 1
ATOM 1716 C CA . ALA A 1 113 ? 44.849 15.785 9.223 1.00 28.79 113 ALA A CA 1
ATOM 1717 C C . ALA A 1 113 ? 46.265 16.319 9.388 1.00 27.88 113 ALA A C 1
ATOM 1718 O O . ALA A 1 113 ? 46.830 16.280 10.488 1.00 27.88 113 ALA A O 1
ATOM 1725 N N . TYR A 1 114 ? 46.862 16.834 8.317 1.00 26.11 114 TYR A N 1
ATOM 1726 C CA . TYR A 1 114 ? 48.223 17.348 8.432 1.00 24.78 114 TYR A CA 1
ATOM 1727 C C . TYR A 1 114 ? 48.273 18.600 9.304 1.00 23.93 114 TYR A C 1
ATOM 1728 O O . TYR A 1 114 ? 49.190 18.764 10.123 1.00 24.80 114 TYR A O 1
ATOM 1746 N N . LEU A 1 115 ? 47.286 19.483 9.166 1.00 24.79 115 LEU A N 1
ATOM 1747 C CA . LEU A 1 115 ? 47.221 20.669 10.012 1.00 25.01 115 LEU A CA 1
ATOM 1748 C C . LEU A 1 115 ? 47.131 20.285 11.488 1.00 26.08 115 LEU A C 1
ATOM 1749 O O . LEU A 1 115 ? 47.835 20.847 12.330 1.00 26.20 115 LEU A O 1
ATOM 1765 N N . ASN A 1 116 ? 46.268 19.326 11.813 1.00 26.24 116 ASN A N 1
ATOM 1766 C CA . ASN A 1 116 ? 46.156 18.883 13.202 1.00 27.08 116 ASN A CA 1
ATOM 1767 C C . ASN A 1 116 ? 47.433 18.201 13.670 1.00 26.39 116 ASN A C 1
ATOM 1768 O O . ASN A 1 116 ? 47.814 18.336 14.840 1.00 26.60 116 ASN A O 1
ATOM 1779 N N . HIS A 1 117 ? 48.104 17.470 12.783 1.00 25.27 117 HIS A N 1
ATOM 1780 C CA . HIS A 1 117 ? 49.391 16.857 13.107 1.00 24.59 117 HIS A CA 1
ATOM 1781 C C . HIS A 1 117 ? 50.413 17.909 13.522 1.00 23.42 117 HIS A C 1
ATOM 1782 O O . HIS A 1 117 ? 51.110 17.757 14.538 1.00 23.75 117 HIS A O 1
ATOM 1796 N N . LEU A 1 118 ? 50.509 18.998 12.757 1.00 24.03 118 LEU A N 1
ATOM 1797 C CA . LEU A 1 118 ? 51.415 20.080 13.116 1.00 24.89 118 LEU A CA 1
ATOM 1798 C C . LEU A 1 118 ? 50.985 20.729 14.425 1.00 26.33 118 LEU A C 1
ATOM 1799 O O . LEU A 1 118 ? 51.821 21.017 15.290 1.00 25.92 118 LEU A O 1
ATOM 1815 N N . LYS A 1 119 ? 49.679 20.962 14.582 1.00 25.78 119 LYS A N 1
ATOM 1816 C CA . LYS A 1 119 ? 49.162 21.615 15.778 1.00 28.22 119 LYS A CA 1
ATOM 1817 C C . LYS A 1 119 ? 49.500 20.836 17.033 1.00 28.48 119 LYS A C 1
ATOM 1818 O O . LYS A 1 119 ? 49.732 21.434 18.090 1.00 29.84 119 LYS A O 1
ATOM 1837 N N A GLU A 1 120 ? 49.544 19.513 16.936 0.49 26.45 120 GLU A N 1
ATOM 1838 N N B GLU A 1 120 ? 49.532 19.511 16.950 0.51 26.88 120 GLU A N 1
ATOM 1839 C CA A GLU A 1 120 ? 49.770 18.650 18.085 0.49 27.02 120 GLU A CA 1
ATOM 1840 C CA B GLU A 1 120 ? 49.776 18.680 18.122 0.51 27.79 120 GLU A CA 1
ATOM 1841 C C A GLU A 1 120 ? 51.243 18.339 18.308 0.49 26.68 120 GLU A C 1
ATOM 1842 C C B GLU A 1 120 ? 51.251 18.357 18.325 0.51 27.33 120 GLU A C 1
ATOM 1843 O O A GLU A 1 120 ? 51.583 17.689 19.301 0.49 27.05 120 GLU A O 1
ATOM 1844 O O B GLU A 1 120 ? 51.598 17.704 19.312 0.51 28.40 120 GLU A O 1
ATOM 1867 N N . SER A 1 121 ? 52.126 18.807 17.432 1.00 25.64 121 SER A N 1
ATOM 1868 C CA . SER A 1 121 ? 53.522 18.421 17.514 1.00 25.68 121 SER A CA 1
ATOM 1869 C C . SER A 1 121 ? 54.144 18.895 18.821 1.00 26.00 121 SER A C 1
ATOM 1870 O O . SER A 1 121 ? 53.935 20.028 19.255 1.00 27.73 121 SER A O 1
ATOM 1879 N N . LYS A 1 122 ? 54.976 18.039 19.404 1.00 26.04 122 LYS A N 1
ATOM 1880 C CA . LYS A 1 122 ? 55.745 18.385 20.592 1.00 26.98 122 LYS A CA 1
ATOM 1881 C C . LYS A 1 122 ? 57.167 18.821 20.255 1.00 27.13 122 LYS A C 1
ATOM 1882 O O . LYS A 1 122 ? 57.993 18.985 21.161 1.00 29.42 122 LYS A O 1
ATOM 1901 N N . ASN A 1 123 ? 57.482 19.011 18.973 1.00 26.42 123 ASN A N 1
ATOM 1902 C CA . ASN A 1 123 ? 58.846 19.276 18.510 1.00 25.93 123 ASN A CA 1
ATOM 1903 C C . ASN A 1 123 ? 58.907 20.658 17.864 1.00 24.43 123 ASN A C 1
ATOM 1904 O O . ASN A 1 123 ? 58.527 20.831 16.704 1.00 26.13 123 ASN A O 1
ATOM 1915 N N . GLN A 1 124 ? 59.463 21.639 18.590 1.00 25.49 124 GLN A N 1
ATOM 1916 C CA . GLN A 1 124 ? 59.561 22.992 18.047 1.00 24.93 124 GLN A CA 1
ATOM 1917 C C . GLN A 1 124 ? 60.388 23.019 16.769 1.00 23.15 124 GLN A C 1
ATOM 1918 O O . GLN A 1 124 ? 60.165 23.882 15.898 1.00 24.27 124 GLN A O 1
ATOM 1932 N N . SER A 1 125 ? 61.339 22.085 16.633 1.00 22.22 125 SER A N 1
ATOM 1933 C CA . SER A 1 125 ? 62.130 22.036 15.413 1.00 20.22 125 SER A CA 1
ATOM 1934 C C . SER A 1 125 ? 61.253 21.771 14.204 1.00 20.24 125 SER A C 1
ATOM 1935 O O . SER A 1 125 ? 61.533 22.289 13.123 1.00 21.08 125 SER A O 1
ATOM 1943 N N . VAL A 1 126 ? 60.195 20.974 14.364 1.00 19.90 126 VAL A N 1
ATOM 1944 C CA . VAL A 1 126 ? 59.299 20.698 13.249 1.00 19.36 126 VAL A CA 1
ATOM 1945 C C . VAL A 1 126 ? 58.600 21.978 12.808 1.00 19.07 126 VAL A C 1
ATOM 1946 O O . VAL A 1 126 ? 58.444 22.240 11.609 1.00 19.55 126 VAL A O 1
ATOM 1959 N N . ILE A 1 127 ? 58.150 22.791 13.761 1.00 19.49 127 ILE A N 1
ATOM 1960 C CA . ILE A 1 127 ? 57.484 24.045 13.428 1.00 19.58 127 ILE A CA 1
ATOM 1961 C C . ILE A 1 127 ? 58.426 24.992 12.690 1.00 19.19 127 ILE A C 1
ATOM 1962 O O . ILE A 1 127 ? 58.028 25.652 11.720 1.00 19.29 127 ILE A O 1
ATOM 1978 N N . LEU A 1 128 ? 59.686 25.054 13.102 1.00 19.37 128 LEU A N 1
ATOM 1979 C CA . LEU A 1 128 ? 60.646 25.933 12.445 1.00 18.71 128 LEU A CA 1
ATOM 1980 C C . LEU A 1 128 ? 60.895 25.480 11.005 1.00 18.05 128 LEU A C 1
ATOM 1981 O O . LEU A 1 128 ? 60.853 26.294 10.061 1.00 18.91 128 LEU A O 1
ATOM 1997 N N . VAL A 1 129 ? 61.132 24.179 10.812 1.00 17.70 129 VAL A N 1
ATOM 1998 C CA . VAL A 1 129 ? 61.397 23.660 9.473 1.00 17.24 129 VAL A CA 1
ATOM 1999 C C . VAL A 1 129 ? 60.176 23.846 8.584 1.00 17.50 129 VAL A C 1
ATOM 2000 O O . VAL A 1 129 ? 60.280 24.291 7.436 1.00 18.11 129 VAL A O 1
ATOM 2013 N N . SER A 1 130 ? 59.006 23.480 9.092 1.00 18.03 130 SER A N 1
ATOM 2014 C CA . SER A 1 130 ? 57.767 23.604 8.332 1.00 18.22 130 SER A CA 1
ATOM 2015 C C . SER A 1 130 ? 57.509 25.040 7.900 1.00 17.52 130 SER A C 1
ATOM 2016 O O . SER A 1 130 ? 57.192 25.301 6.728 1.00 18.11 130 SER A O 1
ATOM 2024 N N . SER A 1 131 ? 57.634 25.991 8.822 1.00 19.05 131 SER A N 1
ATOM 2025 C CA . SER A 1 131 ? 57.334 27.378 8.489 1.00 19.39 131 SER A CA 1
ATOM 2026 C C . SER A 1 131 ? 58.328 27.935 7.477 1.00 17.84 131 SER A C 1
ATOM 2027 O O . SER A 1 131 ? 57.938 28.697 6.583 1.00 19.03 131 SER A O 1
ATOM 2035 N N . ALA A 1 132 ? 59.599 27.532 7.556 1.00 17.36 132 ALA A N 1
ATOM 2036 C CA . ALA A 1 132 ? 60.582 27.957 6.562 1.00 17.77 132 ALA A CA 1
ATOM 2037 C C . ALA A 1 132 ? 60.249 27.400 5.175 1.00 16.85 132 ALA A C 1
ATOM 2038 O O . ALA A 1 132 ? 60.360 28.115 4.168 1.00 17.91 132 ALA A O 1
ATOM 2045 N N . ASP A 1 133 ? 59.886 26.126 5.117 1.00 16.85 133 ASP A N 1
ATOM 2046 C CA . ASP A 1 133 ? 59.433 25.485 3.877 1.00 17.63 133 ASP A CA 1
ATOM 2047 C C . ASP A 1 133 ? 58.285 26.265 3.248 1.00 17.29 133 ASP A C 1
ATOM 2048 O O . ASP A 1 133 ? 58.316 26.613 2.057 1.00 17.80 133 ASP A O 1
ATOM 2057 N N . LYS A 1 134 ? 57.264 26.567 4.042 1.00 17.75 134 LYS A N 1
ATOM 2058 C CA . LYS A 1 134 ? 56.095 27.260 3.518 1.00 18.39 134 LYS A CA 1
ATOM 2059 C C . LYS A 1 134 ? 56.423 28.694 3.119 1.00 18.01 134 LYS A C 1
ATOM 2060 O O . LYS A 1 134 ? 55.890 29.198 2.119 1.00 19.09 134 LYS A O 1
ATOM 2079 N N . LEU A 1 135 ? 57.292 29.377 3.874 1.00 17.95 135 LEU A N 1
ATOM 2080 C CA . LEU A 1 135 ? 57.671 30.732 3.480 1.00 17.35 135 LEU A CA 1
ATOM 2081 C C . LEU A 1 135 ? 58.340 30.714 2.114 1.00 17.40 135 LEU A C 1
ATOM 2082 O O . LEU A 1 135 ? 58.016 31.534 1.243 1.00 18.39 135 LEU A O 1
ATOM 2098 N N . HIS A 1 136 ? 59.260 29.774 1.897 1.00 16.94 136 HIS A N 1
ATOM 2099 C CA . HIS A 1 136 ? 59.905 29.718 0.592 1.00 16.77 136 HIS A CA 1
ATOM 2100 C C . HIS A 1 136 ? 58.894 29.420 -0.510 1.00 17.40 136 HIS A C 1
ATOM 2101 O O . HIS A 1 136 ? 58.943 30.019 -1.592 1.00 18.69 136 HIS A O 1
ATOM 2115 N N . ASN A 1 137 ? 57.968 28.501 -0.263 1.00 17.84 137 ASN A N 1
ATOM 2116 C CA . ASN A 1 137 ? 56.961 28.209 -1.276 1.00 18.76 137 ASN A CA 1
ATOM 2117 C C . ASN A 1 137 ? 56.139 29.445 -1.593 1.00 17.70 137 ASN A C 1
ATOM 2118 O O . ASN A 1 137 ? 55.805 29.687 -2.755 1.00 19.44 137 ASN A O 1
ATOM 2129 N N . LEU A 1 138 ? 55.793 30.237 -0.589 1.00 17.93 138 LEU A N 1
ATOM 2130 C CA . LEU A 1 138 ? 55.016 31.453 -0.817 1.00 18.28 138 LEU A CA 1
ATOM 2131 C C . LEU A 1 138 ? 55.810 32.500 -1.590 1.00 18.34 138 LEU A C 1
ATOM 2132 O O . LEU A 1 138 ? 55.276 33.135 -2.511 1.00 19.19 138 LEU A O 1
ATOM 2148 N N . ARG A 1 139 ? 57.076 32.709 -1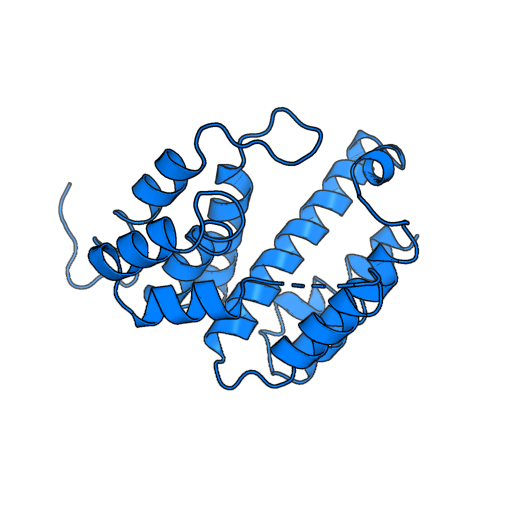.233 1.00 18.61 139 ARG A N 1
ATOM 2149 C CA . ARG A 1 139 ? 57.908 33.630 -1.991 1.00 18.83 139 ARG A CA 1
ATOM 2150 C C . ARG A 1 139 ? 57.991 33.189 -3.443 1.00 18.96 139 ARG A C 1
ATOM 2151 O O . ARG A 1 139 ? 58.000 34.017 -4.361 1.00 19.81 139 ARG A O 1
ATOM 2172 N N . SER A 1 140 ? 58.064 31.881 -3.664 1.00 18.39 140 SER A N 1
ATOM 2173 C CA . SER A 1 140 ? 58.167 31.356 -5.020 1.00 19.11 140 SER A CA 1
ATOM 2174 C C . SER A 1 140 ? 56.893 31.629 -5.813 1.00 19.23 140 SER A C 1
ATOM 2175 O O . SER A 1 140 ? 56.962 31.977 -6.999 1.00 20.60 140 SER A O 1
ATOM 2183 N N . ILE A 1 141 ? 55.723 31.445 -5.210 1.00 18.98 141 ILE A N 1
ATOM 2184 C CA . ILE A 1 141 ? 54.479 31.782 -5.899 1.00 20.48 141 ILE A CA 1
ATOM 2185 C C . ILE A 1 141 ? 54.472 33.258 -6.269 1.00 19.42 141 ILE A C 1
ATOM 2186 O O . ILE A 1 141 ? 54.127 33.638 -7.398 1.00 20.44 141 ILE A O 1
ATOM 2202 N N . LYS A 1 142 ? 54.813 34.118 -5.314 1.00 20.44 142 LYS A N 1
ATOM 2203 C CA . LYS A 1 142 ? 54.821 35.555 -5.566 1.00 20.65 142 LYS A CA 1
ATOM 2204 C C . LYS A 1 142 ? 55.754 35.908 -6.723 1.00 20.77 142 LYS A C 1
ATOM 2205 O O . LYS A 1 142 ? 55.387 36.676 -7.624 1.00 21.08 142 LYS A O 1
ATOM 2224 N N . SER A 1 143 ? 56.978 35.380 -6.707 1.00 19.37 143 SER A N 1
ATOM 2225 C CA . SER A 1 143 ? 57.907 35.649 -7.800 1.00 20.71 143 SER A CA 1
ATOM 2226 C C . SER A 1 143 ? 57.399 35.132 -9.133 1.00 21.46 143 SER A C 1
ATOM 2227 O O . SER A 1 143 ? 57.533 35.806 -10.164 1.00 21.98 143 SER A O 1
ATOM 2235 N N . ASP A 1 144 ? 56.845 33.923 -9.144 1.00 21.65 144 ASP A N 1
ATOM 2236 C CA . ASP A 1 144 ? 56.312 33.381 -10.386 1.00 22.29 144 ASP A CA 1
ATOM 2237 C C . ASP A 1 144 ? 55.161 34.234 -10.888 1.00 22.66 144 ASP A C 1
ATOM 2238 O O . ASP A 1 144 ? 55.037 34.460 -12.102 1.00 23.12 144 ASP A O 1
ATOM 2247 N N . LEU A 1 145 ? 54.294 34.713 -9.995 1.00 22.46 145 LEU A N 1
ATOM 2248 C CA . LEU A 1 145 ? 53.206 35.588 -10.429 1.00 24.77 145 LEU A CA 1
ATOM 2249 C C . LEU A 1 145 ? 53.738 36.798 -11.191 1.00 25.30 145 LEU A C 1
ATOM 2250 O O . LEU A 1 145 ? 53.123 37.250 -12.165 1.00 26.95 145 LEU A O 1
ATOM 2266 N N . SER A 1 146 ? 54.880 37.342 -10.763 1.00 24.75 146 SER A N 1
ATOM 2267 C CA . SER A 1 146 ? 55.410 38.534 -11.412 1.00 26.32 146 SER A CA 1
ATOM 2268 C C . SER A 1 146 ? 55.928 38.239 -12.813 1.00 28.37 146 SER A C 1
ATOM 2269 O O . SER A 1 146 ? 56.030 39.164 -13.627 1.00 33.23 146 SER A O 1
ATOM 2277 N N . GLU A 1 147 ? 56.237 36.978 -13.116 1.00 29.47 147 GLU A N 1
ATOM 2278 C CA . GLU A 1 147 ? 56.738 36.581 -14.423 1.00 29.78 147 GLU A CA 1
ATOM 2279 C C . GLU A 1 147 ? 55.647 36.058 -15.349 1.00 30.35 147 GLU A C 1
ATOM 2280 O O . GLU A 1 147 ? 55.588 36.445 -16.524 1.00 33.20 147 GLU A O 1
ATOM 2292 N N . ILE A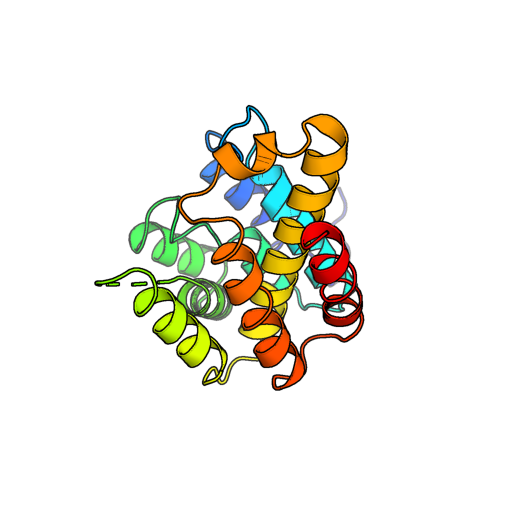 1 148 ? 54.811 35.144 -14.863 1.00 28.46 148 ILE A N 1
ATOM 2293 C CA . ILE A 1 148 ? 53.846 34.430 -15.688 1.00 28.31 148 ILE A CA 1
ATOM 2294 C C . ILE A 1 148 ? 52.408 34.673 -15.264 1.00 27.25 148 ILE A C 1
ATOM 2295 O O . ILE A 1 148 ? 51.495 34.093 -15.854 1.00 28.55 148 ILE A O 1
ATOM 2311 N N . GLY A 1 149 ? 52.175 35.524 -14.273 1.00 26.59 149 GLY A N 1
ATOM 2312 C CA . GLY A 1 149 ? 50.810 35.825 -13.886 1.00 28.00 149 GLY A CA 1
ATOM 2313 C C . GLY A 1 149 ? 50.055 34.591 -13.443 1.00 26.22 149 GLY A C 1
ATOM 2314 O O . GLY A 1 149 ? 50.600 33.687 -12.799 1.00 26.31 149 GLY A O 1
ATOM 2318 N N . ASP A 1 150 ? 48.768 34.548 -13.789 1.00 28.36 150 ASP A N 1
ATOM 2319 C CA . ASP A 1 150 ? 47.908 33.478 -13.297 1.00 29.41 150 ASP A CA 1
ATOM 2320 C C . ASP A 1 150 ? 48.274 32.114 -13.856 1.00 26.82 150 ASP A C 1
ATOM 2321 O O . ASP A 1 150 ? 47.721 31.112 -13.393 1.00 29.56 150 ASP A O 1
ATOM 2330 N N . LEU A 1 151 ? 49.192 32.040 -14.824 1.00 27.03 151 LEU A N 1
ATOM 2331 C CA . LEU A 1 151 ? 49.680 30.741 -15.270 1.00 26.74 151 LEU A CA 1
ATOM 2332 C C . LEU A 1 151 ? 50.331 29.949 -14.142 1.00 24.58 151 LEU A C 1
ATOM 2333 O O . LEU A 1 151 ? 50.425 28.722 -14.243 1.00 26.83 151 LEU A O 1
ATOM 2349 N N . VAL A 1 152 ? 50.776 30.616 -13.070 1.00 24.95 152 VAL A N 1
ATOM 2350 C CA . VAL A 1 152 ? 51.378 29.896 -11.949 1.00 26.15 152 VAL A CA 1
ATOM 2351 C C . VAL A 1 152 ? 50.409 28.869 -11.376 1.00 24.24 152 VAL A C 1
ATOM 2352 O O . VAL A 1 152 ? 50.822 27.798 -10.922 1.00 28.27 152 VAL A O 1
ATOM 2365 N N . TRP A 1 153 ? 49.110 29.166 -11.394 1.00 23.71 153 TRP A N 1
ATOM 2366 C CA . TRP A 1 153 ? 48.134 28.284 -10.769 1.00 25.09 153 TRP A CA 1
ATOM 2367 C C . TRP A 1 153 ? 47.963 26.985 -11.539 1.00 25.05 153 TRP A C 1
ATOM 2368 O O . TRP A 1 153 ? 47.430 26.017 -10.983 1.00 28.07 153 TRP A O 1
ATOM 2389 N N .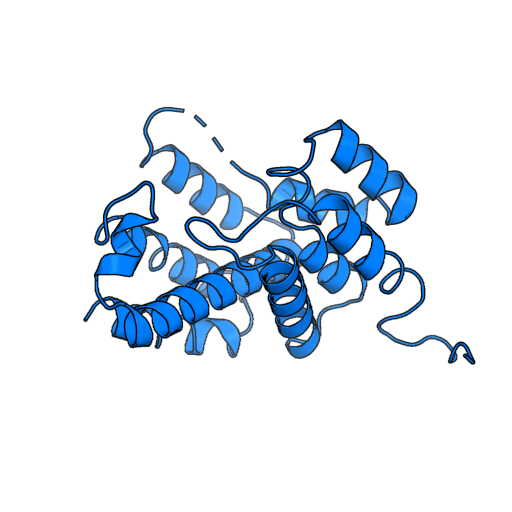 ASN A 1 154 ? 48.404 26.940 -12.800 1.00 26.21 154 ASN A N 1
ATOM 2390 C CA . ASN A 1 154 ? 48.327 25.722 -13.600 1.00 27.47 154 ASN A CA 1
ATOM 2391 C C . ASN A 1 154 ? 49.328 24.659 -13.159 1.00 29.49 154 ASN A C 1
ATOM 2392 O O . ASN A 1 154 ? 49.336 23.569 -13.734 1.00 31.51 154 ASN A O 1
ATOM 2403 N N . ARG A 1 155 ? 50.149 24.935 -12.144 1.00 28.03 155 ARG A N 1
ATOM 2404 C CA . ARG A 1 155 ? 51.128 23.971 -11.667 1.00 30.34 155 ARG A CA 1
ATOM 2405 C C . ARG A 1 155 ? 50.663 23.188 -10.445 1.00 30.69 155 ARG A C 1
ATOM 2406 O O . ARG A 1 155 ? 51.367 22.264 -10.019 1.00 37.05 155 ARG A O 1
ATOM 2427 N N . PHE A 1 156 ? 49.507 23.513 -9.878 1.00 28.02 156 PHE A N 1
ATOM 2428 C CA . PHE A 1 156 ? 49.086 22.951 -8.602 1.00 26.84 156 PHE A CA 1
ATOM 2429 C C . PHE A 1 156 ? 48.034 21.859 -8.787 1.00 25.97 156 PHE A C 1
ATOM 2430 O O . PHE A 1 156 ? 47.366 21.777 -9.817 1.00 27.99 156 PHE A O 1
ATOM 2447 N N . SER A 1 157 ? 47.898 21.014 -7.761 1.00 23.92 157 SER A N 1
ATOM 2448 C CA A SER A 1 157 ? 46.881 19.963 -7.715 0.50 23.22 157 SER A CA 1
ATOM 2449 C CA B SER A 1 157 ? 46.887 19.956 -7.709 0.50 23.32 157 SER A CA 1
ATOM 2450 C C . SER A 1 157 ? 45.713 20.348 -6.818 1.00 23.46 157 SER A C 1
ATOM 2451 O O . SER A 1 157 ? 45.144 19.517 -6.107 1.00 24.51 157 SER A O 1
ATOM 2466 N N . ALA A 1 158 ? 45.332 21.617 -6.852 1.00 22.68 158 ALA A N 1
ATOM 2467 C CA . ALA A 1 158 ? 44.271 22.178 -6.027 1.00 22.08 158 ALA A CA 1
ATOM 2468 C C . ALA A 1 158 ? 43.957 23.533 -6.636 1.00 21.75 158 ALA A C 1
ATOM 2469 O O . ALA A 1 158 ? 44.734 24.056 -7.444 1.00 22.37 158 ALA A O 1
ATOM 2476 N N . SER A 1 159 ? 42.809 24.087 -6.264 1.00 20.93 159 SER A N 1
ATOM 2477 C CA . SER A 1 159 ? 42.429 25.382 -6.792 1.00 21.67 159 SER A CA 1
ATOM 2478 C C . SER A 1 159 ? 43.162 26.500 -6.052 1.00 22.27 159 SER A C 1
ATOM 2479 O O . SER A 1 159 ? 43.746 26.305 -4.984 1.00 21.60 159 SER A O 1
ATOM 2487 N N . LYS A 1 160 ? 43.134 27.698 -6.640 1.00 24.09 160 LYS A N 1
ATOM 2488 C CA . LYS A 1 160 ? 43.685 28.860 -5.949 1.00 23.09 160 LYS A CA 1
ATOM 2489 C C . LYS A 1 160 ? 43.008 29.052 -4.597 1.00 22.74 160 LYS A C 1
ATOM 2490 O O . LYS A 1 160 ? 43.672 29.328 -3.593 1.00 22.63 160 LYS A O 1
ATOM 2509 N N A GLU A 1 161 ? 41.685 28.894 -4.552 0.44 22.77 161 GLU A N 1
ATOM 2510 N N B GLU A 1 161 ? 41.683 28.912 -4.549 0.56 22.48 161 GLU A N 1
ATOM 2511 C CA A GLU A 1 161 ? 40.951 29.095 -3.306 0.44 23.11 161 GLU A CA 1
ATOM 2512 C CA B GLU A 1 161 ? 40.958 29.099 -3.293 0.56 22.58 161 GLU A CA 1
ATOM 2513 C C A GLU A 1 161 ? 41.353 28.067 -2.255 0.44 22.57 161 GLU A C 1
ATOM 2514 C C B GLU A 1 161 ? 41.380 28.069 -2.253 0.56 22.36 161 GLU A C 1
ATOM 2515 O O A GLU A 1 161 ? 41.519 28.402 -1.073 0.44 23.07 161 GLU A O 1
ATOM 2516 O O B GLU A 1 161 ? 41.584 28.405 -1.078 0.56 23.09 161 GLU A O 1
ATOM 2539 N N . GLU A 1 162 ? 41.523 26.808 -2.666 1.00 21.99 162 GLU A N 1
ATOM 2540 C CA . GLU A 1 162 ? 41.967 25.768 -1.742 1.00 20.68 162 GLU A CA 1
ATOM 2541 C C . GLU A 1 162 ? 43.382 26.038 -1.251 1.00 20.26 162 GLU A C 1
ATOM 2542 O O . GLU A 1 162 ? 43.697 25.839 -0.063 1.00 21.01 162 GLU A O 1
ATOM 2555 N N . THR A 1 163 ? 44.254 26.497 -2.146 1.00 21.48 163 THR A N 1
ATOM 2556 C CA . THR A 1 163 ? 45.641 26.765 -1.783 1.00 21.81 163 THR A CA 1
ATOM 2557 C C . THR A 1 163 ? 45.730 27.916 -0.788 1.00 22.72 163 THR A C 1
ATOM 2558 O O . THR A 1 163 ? 46.468 27.827 0.204 1.00 21.87 163 THR A O 1
ATOM 2569 N N . ILE A 1 164 ? 44.970 28.992 -1.020 1.00 21.19 164 ILE A N 1
ATOM 2570 C CA . ILE A 1 164 ? 44.979 30.126 -0.096 1.00 22.74 164 ILE A CA 1
ATOM 2571 C C . ILE A 1 164 ? 44.424 29.713 1.262 1.00 22.54 164 ILE A C 1
ATOM 2572 O O . ILE A 1 164 ? 44.966 30.097 2.311 1.00 22.44 164 ILE A O 1
ATOM 2588 N N . TRP A 1 165 ? 43.334 28.937 1.271 1.00 21.79 165 TRP A N 1
ATOM 2589 C CA . TRP A 1 165 ? 42.787 28.440 2.533 1.00 22.99 165 TRP A CA 1
ATOM 2590 C C . TRP A 1 165 ? 43.853 27.677 3.314 1.00 21.65 165 TRP A C 1
ATOM 2591 O O . TRP A 1 165 ? 44.044 27.889 4.520 1.00 22.37 165 TRP A O 1
ATOM 2612 N N . TYR A 1 166 ? 44.556 26.771 2.639 1.00 21.26 166 TYR A N 1
ATOM 2613 C CA . TYR A 1 166 ? 45.536 25.925 3.310 1.00 21.56 166 TYR A CA 1
ATOM 2614 C C . TYR A 1 166 ? 46.659 26.764 3.892 1.00 21.31 166 TYR A C 1
ATOM 2615 O O . TYR A 1 166 ? 47.054 26.561 5.044 1.00 21.50 166 TYR A O 1
ATOM 2633 N N . TYR A 1 167 ? 47.165 27.738 3.132 1.00 21.41 167 TYR A N 1
ATOM 2634 C CA . TYR A 1 167 ? 48.227 28.588 3.660 1.00 21.42 167 TYR A CA 1
ATOM 2635 C C . TYR A 1 167 ? 47.727 29.436 4.826 1.00 22.10 167 TYR A C 1
ATOM 2636 O O . TYR A 1 167 ? 48.473 29.673 5.787 1.00 22.00 167 TYR A O 1
ATOM 2654 N N A ARG A 1 168 ? 46.482 29.917 4.758 0.66 21.48 168 ARG A N 1
ATOM 2655 N N B ARG A 1 168 ? 46.474 29.897 4.764 0.34 21.98 168 ARG A N 1
ATOM 2656 C CA A ARG A 1 168 ? 45.945 30.684 5.878 0.66 22.49 168 ARG A CA 1
ATOM 2657 C CA B ARG A 1 168 ? 45.934 30.689 5.865 0.34 22.85 168 ARG A CA 1
ATOM 2658 C C A ARG A 1 168 ? 45.885 29.828 7.136 0.66 22.53 168 ARG A C 1
ATOM 2659 C C B ARG A 1 168 ? 45.788 29.857 7.134 0.34 22.93 168 ARG A C 1
ATOM 2660 O O A ARG A 1 168 ? 46.226 30.292 8.236 0.66 23.31 168 ARG A O 1
ATOM 2661 O O B ARG A 1 168 ? 45.962 30.381 8.243 0.34 24.11 168 ARG A O 1
ATOM 2702 N N . GLU A 1 169 ? 45.474 28.567 6.998 1.00 22.33 169 GLU A N 1
ATOM 2703 C CA . GLU A 1 169 ? 45.391 27.695 8.162 1.00 23.46 169 GLU A CA 1
ATOM 2704 C C . GLU A 1 169 ? 46.774 27.368 8.696 1.00 22.99 169 GLU A C 1
ATOM 2705 O O . GLU A 1 169 ? 46.979 27.335 9.915 1.00 23.34 169 GLU A O 1
ATOM 2718 N N . LEU A 1 170 ? 47.736 27.114 7.813 1.00 21.70 170 LEU A N 1
ATOM 2719 C CA . LEU A 1 170 ? 49.119 26.908 8.240 1.00 20.59 170 LEU A CA 1
ATOM 2720 C C . LEU A 1 170 ? 49.617 28.106 9.031 1.00 21.38 170 LEU A C 1
ATOM 2721 O O . LEU A 1 170 ? 50.211 27.952 10.107 1.00 22.03 170 LEU A O 1
ATOM 2737 N N . LEU A 1 171 ? 49.365 29.316 8.533 1.00 22.24 171 LEU A N 1
ATOM 2738 C CA . LEU A 1 171 ? 49.804 30.518 9.238 1.00 22.62 171 LEU A CA 1
ATOM 2739 C C . LEU A 1 171 ? 49.239 30.575 10.655 1.00 23.49 171 LEU A C 1
ATOM 2740 O O . LEU A 1 171 ? 49.953 30.917 11.609 1.00 23.08 171 LEU A O 1
ATOM 2756 N N . LYS A 1 172 ? 47.958 30.257 10.813 1.00 23.63 172 LYS A N 1
ATOM 2757 C CA . LYS A 1 172 ? 47.361 30.299 12.144 1.00 25.88 172 LYS A CA 1
ATOM 2758 C C . LYS A 1 172 ? 48.047 29.311 13.080 1.00 24.55 172 LYS A C 1
ATOM 2759 O O . LYS A 1 172 ? 48.279 29.618 14.261 1.00 24.26 172 LYS A O 1
ATOM 2778 N N . ILE A 1 173 ? 48.377 28.120 12.583 1.00 24.04 173 ILE A N 1
ATOM 2779 C CA . ILE A 1 173 ? 49.073 27.132 13.394 1.00 23.60 173 ILE A CA 1
ATOM 2780 C C . ILE A 1 173 ? 50.466 27.620 13.755 1.00 22.99 173 ILE A C 1
ATOM 2781 O O . ILE A 1 173 ? 50.906 27.490 14.902 1.00 23.71 173 ILE A O 1
ATOM 2797 N N . TYR A 1 174 ? 51.196 28.178 12.794 1.00 22.10 174 TYR A N 1
ATOM 2798 C CA . TYR A 1 174 ? 52.540 28.649 13.093 1.00 21.89 174 TYR A CA 1
ATOM 2799 C C . TYR A 1 174 ? 52.511 29.727 14.165 1.00 22.90 174 TYR A C 1
ATOM 2800 O O . TYR A 1 174 ? 53.384 29.769 15.045 1.00 23.34 174 TYR A O 1
ATOM 2818 N N . LYS A 1 175 ? 51.520 30.614 14.113 1.00 23.33 175 LYS A N 1
ATOM 2819 C CA . LYS A 1 175 ? 51.394 31.623 15.166 1.00 24.32 175 LYS A CA 1
ATOM 2820 C C . LYS A 1 175 ? 51.141 30.995 16.540 1.00 25.30 175 LYS A C 1
ATOM 2821 O O . LYS A 1 175 ? 51.774 31.382 17.529 1.00 27.52 175 LYS A O 1
ATOM 2840 N N . VAL A 1 176 ? 50.224 30.030 16.620 1.00 23.16 176 VAL A N 1
ATOM 2841 C CA . VAL A 1 176 ? 49.863 29.429 17.904 1.00 26.43 176 VAL A CA 1
ATOM 2842 C C . VAL A 1 176 ? 50.992 28.573 18.444 1.00 25.89 176 VAL A C 1
ATOM 2843 O O . VAL A 1 176 ? 51.082 28.352 19.666 1.00 27.10 176 VAL A O 1
ATOM 2856 N N . LYS A 1 177 ? 51.864 28.064 17.577 1.00 24.99 177 LYS A N 1
ATOM 2857 C CA . LYS A 1 177 ? 52.993 27.234 17.974 1.00 26.49 177 LYS A CA 1
ATOM 2858 C C . LYS A 1 177 ? 54.284 28.035 18.092 1.00 26.72 177 LYS A C 1
ATOM 2859 O O . LYS A 1 177 ? 55.365 27.446 18.188 1.00 30.20 177 LYS A O 1
ATOM 2878 N N A ASN A 1 178 ? 54.186 29.362 18.085 0.57 27.03 178 ASN A N 1
ATOM 2879 N N B ASN A 1 178 ? 54.191 29.364 18.086 0.43 26.82 178 ASN A N 1
ATOM 2880 C CA A ASN A 1 178 ? 55.311 30.267 18.317 0.57 28.46 178 ASN A CA 1
ATOM 2881 C CA B ASN A 1 178 ? 55.328 30.251 18.320 0.43 27.67 178 ASN A CA 1
ATOM 2882 C C A ASN A 1 178 ? 56.445 30.089 17.307 0.57 27.07 178 ASN A C 1
ATOM 2883 C C B ASN A 1 178 ? 56.457 30.042 17.309 0.43 26.97 178 ASN A C 1
ATOM 2884 O O A ASN A 1 178 ? 57.626 30.116 17.651 0.57 28.82 178 ASN A O 1
ATOM 2885 O O B ASN A 1 178 ? 57.637 29.989 17.658 0.43 30.21 178 ASN A O 1
ATOM 2905 N N . ALA A 1 179 ? 56.090 29.940 16.034 1.00 25.43 179 ALA A N 1
ATOM 2906 C CA . ALA A 1 179 ? 57.086 30.017 14.982 1.00 25.55 179 ALA A CA 1
ATOM 2907 C C . ALA A 1 179 ? 57.688 31.422 14.998 1.00 24.58 179 ALA A C 1
ATOM 2908 O O . ALA A 1 179 ? 57.063 32.368 15.481 1.00 25.95 179 ALA A O 1
ATOM 2916 N N . PRO A 1 180 ? 58.887 31.596 14.454 1.00 24.09 180 PRO A N 1
ATOM 2917 C CA . PRO A 1 180 ? 59.507 32.931 14.487 1.00 25.16 180 PRO A CA 1
ATOM 2918 C C . PRO A 1 180 ? 58.641 33.986 13.808 1.00 23.59 180 PRO A C 1
ATOM 2919 O O . PRO A 1 180 ? 58.148 33.795 12.688 1.00 22.85 180 PRO A O 1
ATOM 2930 N N A LYS A 1 181 ? 58.466 35.120 14.491 0.50 24.07 181 LYS A N 1
ATOM 2931 N N B LYS A 1 181 ? 58.468 35.122 14.487 0.50 24.00 181 LYS A N 1
ATOM 2932 C CA A LYS A 1 181 ? 57.658 36.196 13.928 0.50 24.92 181 LYS A CA 1
ATOM 2933 C CA B LYS A 1 181 ? 57.654 36.192 13.922 0.50 24.67 181 LYS A CA 1
ATOM 2934 C C A LYS A 1 181 ? 58.252 36.720 12.626 0.50 24.45 181 LYS A C 1
ATOM 2935 C C B LYS A 1 181 ? 58.253 36.726 12.626 0.50 24.33 181 LYS A C 1
ATOM 2936 O O A LYS A 1 181 ? 57.512 37.169 11.743 0.50 23.72 181 LYS A O 1
ATOM 2937 O O B LYS A 1 181 ? 57.516 37.189 11.746 0.50 23.40 181 LYS A O 1
ATOM 2974 N N . ARG A 1 182 ? 59.579 36.678 12.480 1.00 24.41 182 ARG A N 1
ATOM 2975 C CA . ARG A 1 182 ? 60.164 37.125 11.222 1.00 25.67 182 ARG A CA 1
ATOM 2976 C C . ARG A 1 182 ? 59.580 36.341 10.051 1.00 24.25 182 ARG A C 1
ATOM 2977 O O . ARG A 1 182 ? 59.421 36.893 8.956 1.00 25.94 182 ARG A O 1
ATOM 2999 N N . LEU A 1 183 ? 59.214 35.067 10.275 1.00 21.79 183 LEU A N 1
ATOM 3000 C CA . LEU A 1 183 ? 58.626 34.266 9.205 1.00 20.91 183 LEU A CA 1
ATOM 3001 C C . LEU A 1 183 ? 57.130 34.522 9.067 1.00 20.59 183 LEU A C 1
ATOM 3002 O O . LEU A 1 183 ? 56.623 34.687 7.952 1.00 21.55 183 LEU A O 1
ATOM 3018 N N . THR A 1 184 ? 56.387 34.533 10.180 1.00 21.52 184 THR A N 1
ATOM 3019 C CA . THR A 1 184 ? 54.939 34.645 10.062 1.00 22.00 184 THR A CA 1
ATOM 3020 C C . THR A 1 184 ? 54.504 36.034 9.602 1.00 22.26 184 THR A C 1
ATOM 3021 O O . THR A 1 184 ? 53.487 36.160 8.910 1.00 22.15 184 THR A O 1
ATOM 3032 N N . ILE A 1 185 ? 55.242 37.083 9.969 1.00 22.10 185 ILE A N 1
ATOM 3033 C CA . ILE A 1 185 ? 54.915 38.416 9.473 1.00 21.49 185 ILE A CA 1
ATOM 3034 C C . ILE A 1 185 ? 54.987 38.442 7.952 1.00 21.78 185 ILE A C 1
ATOM 3035 O O . ILE A 1 185 ? 54.085 38.951 7.275 1.00 22.91 185 ILE A O 1
ATOM 3051 N N . GLU A 1 186 ? 56.071 37.907 7.392 1.00 21.41 186 GLU A N 1
ATOM 3052 C CA . GLU A 1 186 ? 56.202 37.907 5.938 1.00 21.71 186 GLU A CA 1
ATOM 3053 C C . GLU A 1 186 ? 55.177 36.987 5.287 1.00 21.76 186 GLU A C 1
ATOM 3054 O O . GLU A 1 186 ? 54.618 37.326 4.236 1.00 21.66 186 GLU A O 1
ATOM 3066 N N A MET A 1 187 ? 54.904 35.829 5.895 0.47 21.46 187 MET A N 1
ATOM 3067 N N B MET A 1 187 ? 54.928 35.815 5.878 0.53 21.50 187 MET A N 1
ATOM 3068 C CA A MET A 1 187 ? 53.907 34.924 5.329 0.47 21.46 187 MET A CA 1
ATOM 3069 C CA B MET A 1 187 ? 53.899 34.934 5.337 0.53 21.75 187 MET A CA 1
ATOM 3070 C C A MET A 1 187 ? 52.552 35.610 5.198 0.47 21.81 187 MET A C 1
ATOM 3071 C C B MET A 1 187 ? 5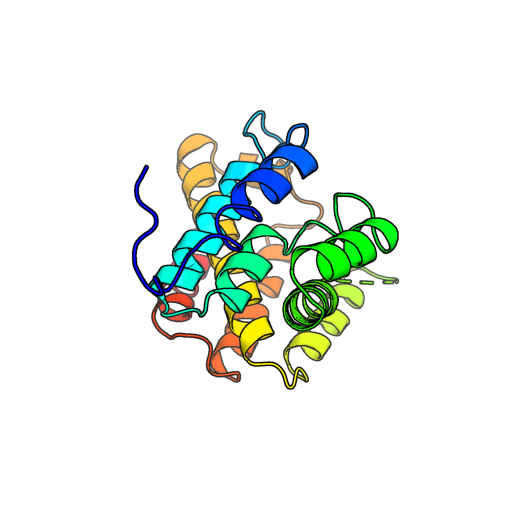2.590 35.686 5.163 0.53 22.11 187 MET A C 1
ATOM 3072 O O A MET A 1 187 ? 51.854 35.437 4.188 0.47 20.73 187 MET A O 1
ATOM 3073 O O B MET A 1 187 ? 51.956 35.633 4.100 0.53 23.87 187 MET A O 1
ATOM 3100 N N . GLU A 1 188 ? 52.152 36.371 6.222 1.00 22.45 188 GLU A N 1
ATOM 3101 C CA . GLU A 1 188 ? 50.866 37.053 6.181 1.00 24.16 188 GLU A CA 1
ATOM 3102 C C . GLU A 1 188 ? 50.838 38.094 5.069 1.00 22.85 188 GLU A C 1
ATOM 3103 O O . GLU A 1 188 ? 49.821 38.247 4.384 1.00 24.25 188 GLU A O 1
ATOM 3116 N N A GLU A 1 189 ? 51.945 38.821 4.876 0.36 23.71 189 GLU A N 1
ATOM 3117 N N B GLU A 1 189 ? 51.953 38.797 4.853 0.64 23.78 189 GLU A N 1
ATOM 3118 C CA A GLU A 1 189 ? 52.018 39.776 3.775 0.36 24.12 189 GLU A CA 1
ATOM 3119 C CA B GLU A 1 189 ? 52.004 39.780 3.776 0.64 23.61 189 GLU A CA 1
ATOM 3120 C C A GLU A 1 189 ? 51.820 39.073 2.437 0.36 22.99 189 GLU A C 1
ATOM 3121 C C B GLU A 1 189 ? 51.858 39.106 2.414 0.64 22.54 189 GLU A C 1
ATOM 3122 O O A GLU A 1 189 ? 50.984 39.480 1.622 0.36 23.29 189 GLU A O 1
ATOM 3123 O O B GLU A 1 189 ? 51.095 39.569 1.558 0.64 23.45 189 GLU A O 1
ATOM 3146 N N . ILE A 1 190 ? 52.589 38.010 2.196 1.00 21.57 190 ILE A N 1
ATOM 3147 C CA . ILE A 1 190 ? 52.544 37.339 0.902 1.00 20.02 190 ILE A CA 1
ATOM 3148 C C . ILE A 1 190 ? 51.168 36.752 0.640 1.00 21.25 190 ILE A C 1
ATOM 3149 O O . ILE A 1 190 ? 50.645 36.852 -0.476 1.00 21.91 190 ILE A O 1
ATOM 3166 N N . ILE A 1 191 ? 50.577 36.090 1.640 1.00 21.69 191 ILE A N 1
ATOM 3167 C CA . ILE A 1 191 ? 49.254 35.502 1.454 1.00 23.80 191 ILE A CA 1
ATOM 3168 C C . ILE A 1 191 ? 48.257 36.567 1.014 1.00 24.67 191 ILE A C 1
ATOM 3169 O O . ILE A 1 191 ? 47.472 36.367 0.082 1.00 25.42 191 ILE A O 1
ATOM 3185 N N . GLY A 1 192 ? 48.264 37.719 1.684 1.00 25.56 192 GLY A N 1
ATOM 3186 C CA . GLY A 1 192 ? 47.380 38.793 1.266 1.00 27.68 192 GLY A CA 1
ATOM 3187 C C . GLY A 1 192 ? 47.655 39.251 -0.153 1.00 27.76 192 GLY A C 1
ATOM 3188 O O . GLY A 1 192 ? 46.727 39.522 -0.922 1.00 29.92 192 GLY A O 1
ATOM 3192 N N . PHE A 1 193 ? 48.936 39.325 -0.525 1.00 26.26 193 PHE A N 1
ATOM 3193 C CA . PHE A 1 193 ? 49.310 39.754 -1.869 1.00 25.69 193 PHE A CA 1
ATOM 3194 C C . PHE A 1 193 ? 48.819 38.763 -2.918 1.00 26.52 193 PHE A C 1
ATOM 3195 O O . PHE A 1 193 ? 48.196 39.155 -3.910 1.00 28.04 193 PHE A O 1
ATOM 3212 N N . ILE A 1 194 ? 49.084 37.470 -2.716 1.00 27.31 194 ILE A N 1
ATOM 3213 C CA . ILE A 1 194 ? 48.723 36.482 -3.726 1.00 28.77 194 ILE A CA 1
ATOM 3214 C C . ILE A 1 194 ? 47.219 36.247 -3.775 1.00 29.69 194 IL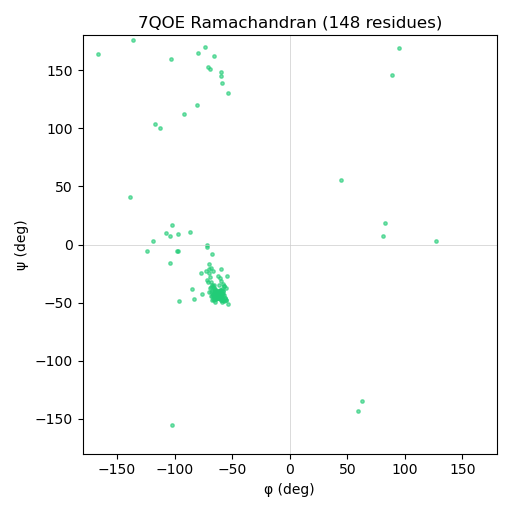E A C 1
ATOM 3215 O O . ILE A 1 194 ? 46.698 35.819 -4.813 1.00 33.24 194 ILE A O 1
ATOM 3231 N N . ALA A 1 195 ? 46.498 36.537 -2.693 1.00 31.38 195 ALA A N 1
ATOM 3232 C CA . ALA A 1 195 ? 45.044 36.463 -2.703 1.00 33.60 195 ALA A CA 1
ATOM 3233 C C . ALA A 1 195 ? 44.412 37.593 -3.506 1.00 38.98 195 ALA A C 1
ATOM 3234 O O . ALA A 1 195 ? 43.180 37.628 -3.627 1.00 43.04 195 ALA A O 1
ATOM 3241 N N . LYS A 1 196 ? 45.224 38.501 -4.049 1.00 44.67 196 LYS A N 1
ATOM 3242 C CA . LYS A 1 196 ? 44.760 39.618 -4.873 1.00 49.70 196 LYS A CA 1
ATOM 3243 C C . LYS A 1 196 ? 44.272 40.759 -3.989 1.00 52.99 196 LYS A C 1
ATOM 3244 O O . LYS A 1 196 ? 45.072 41.476 -3.391 1.00 54.85 196 LYS A O 1
#

Solvent-accessible surface area: 10446 Å² total; per-residue (Å²): 222,142,106,71,190,195,64,132,66,10,132,85,31,76,72,0,53,85,23,0,44,123,44,1,67,148,36,132,44,131,62,38,158,85,65,31,29,54,2,0,82,27,0,7,60,8,0,29,112,32,53,3,43,45,44,29,2,5,0,0,0,0,7,17,0,15,89,63,49,45,25,109,131,7,5,74,64,0,66,140,93,22,29,81,107,1,1,101,1,0,84,43,12,19,115,131,79,60,146,104,102,36,64,61,15,14,61,74,0,104,120,8,196,45,100,15,0,1,17,0,4,0,0,13,29,1,22,45,0,98,21,8,77,65,33,35,100,143,61,29,100,109,2,32,119,59,71,96,29,47,54,128,71,11,10,90,31,17,120,42,0,11,114,15,0,99,119,44,124,9,38,149,135,4,9,88,47,0,90,117,7,6,42,117,4,34,202

Sequence (187 aa):
QVDSYRPKLGKKKFNEEALVFASELHAEQRRRKGTEIIPYITHLLAVASIIGECGGSEVEVIAGLLHDSSVEDQGGQETLEIIKQKFGNEVAEIVLECSDPPWKKERKTAYLNHLKEESKNQSVILVSSADKLHNLRSIKSDLSEIGDLVWNRFSSASKEEETIWYYRRELLKIYKVKNNAPKKRLTIEMMEEEIIGFIAK

Secondary structure (DSSP, 8-state):
----SS-SS-HHHHHHHHHHHHHTTT-B-TTSS-BTHHHHHHHHHHHHHTT--HHHHHHHHHTTHHHHTTHHHHHHHHHHHH-HHHHHHHHHH----HHHHHHHHHHHHHH---HHHHHHHHHHHHHHHHHHHHHHHHHGGGGGGG-SS-HHHHHHHHHHHHHHHHHTT--HHHHHHHHHHHHHHT-

Radius of gyration: 16.51 Å; Cα contacts (8 Å, |Δi|>4): 200; chains: 1; bounding box: 52×36×36 Å

B-factor: mean 30.28, std 10.05, range [15.96, 70.99]